Protein AF-A0AA39U650-F1 (afdb_monomer_lite)

Sequence (195 aa):
MVNWSPAIQNAANMLSDTLTLTLTPRMGYALWLVPSCTEFTSLSELMKFRPQPYTLDSHSRSYPSFDPHITLTTFDVLPSSFNLDAIPLDNLNPPVAYFDSVKCGNNYLGALSIRISQSSKLMCLHEAVTRHLNMLNMQWKSRGFPHMSLFYVDEPDERKRLEAELKSSRADPIVRRGQIPQVDRQPNLAYDQPK

InterPro domains:
  IPR009097 Cyclic phosphodiesterase [SSF55144] (25-165)
  IPR012386 2',3'-cyclic-nucleotide 3'-phosphodiesterase [PF07823] (27-161)
  IPR012386 2',3'-cyclic-nucleotide 3'-phosphodiesterase [PTHR28141] (25-168)

Foldseek 3Di:
DWFWDKDKDWPDDPDDDDDDDPDPPLTKIWIWTATDPVVQVVLQVLLPDADPPPDDDPPWPKSDDDTWTWTLKMFRDDDPPDDPPVQPCVPQGGDDWAFADWDADDAQQVRIKTAIDPDPSVVVSSVSVVVVCVVVVTDMDDPRPGMIGSIGGHDPVSSVSVVCCVVVDPPDVNNVRSPDPPPDDDDDDDDDDDD

Structure (mmCIF, N/CA/C/O backbone):
data_AF-A0AA39U650-F1
#
_entry.id   AF-A0AA39U650-F1
#
loop_
_atom_site.group_PDB
_atom_site.id
_atom_site.type_symbol
_atom_site.label_atom_id
_atom_site.label_alt_id
_atom_site.label_comp_id
_atom_site.label_asym_id
_atom_site.label_entity_id
_atom_site.label_seq_id
_atom_site.pdbx_PDB_ins_code
_atom_site.Cartn_x
_atom_site.Cartn_y
_atom_site.Cartn_z
_atom_site.occupancy
_atom_site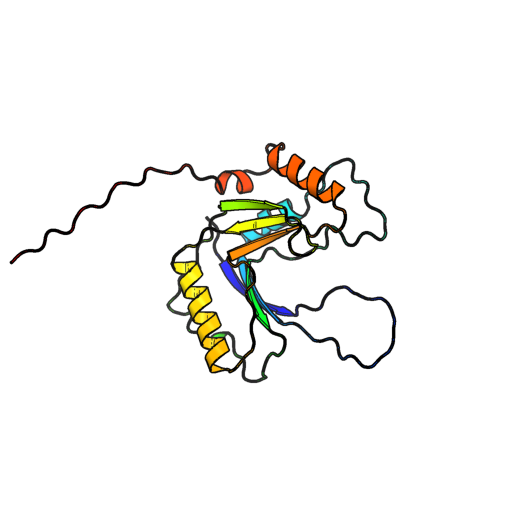.B_iso_or_equiv
_atom_site.auth_seq_id
_atom_site.auth_comp_id
_atom_site.auth_asym_id
_atom_site.auth_atom_id
_atom_site.pdbx_PDB_model_num
ATOM 1 N N . MET A 1 1 ? -4.105 14.289 -1.957 1.00 30.97 1 MET A N 1
ATOM 2 C CA . MET A 1 1 ? -4.887 13.927 -0.761 1.00 30.97 1 MET A CA 1
ATOM 3 C C . MET A 1 1 ? -5.468 12.568 -1.067 1.00 30.97 1 MET A C 1
ATOM 5 O O . MET A 1 1 ? -5.978 12.455 -2.171 1.00 30.97 1 MET A O 1
ATOM 9 N N . VAL A 1 2 ? -5.244 11.573 -0.201 1.00 36.00 2 VAL A N 1
ATOM 10 C CA . VAL A 1 2 ? -5.705 10.195 -0.416 1.00 36.00 2 VAL A CA 1
ATOM 11 C C . VAL A 1 2 ? -6.596 9.765 0.747 1.00 36.00 2 VAL A C 1
ATOM 13 O O . VAL A 1 2 ? -6.117 9.793 1.881 1.00 36.00 2 VAL A O 1
ATOM 16 N N . ASN A 1 3 ? -7.861 9.429 0.496 1.00 38.44 3 ASN A N 1
ATOM 17 C CA . ASN A 1 3 ? -8.815 8.940 1.499 1.00 38.44 3 ASN A CA 1
ATOM 18 C C . ASN A 1 3 ? -8.762 7.410 1.538 1.00 38.44 3 ASN A C 1
ATOM 20 O O . ASN A 1 3 ? -8.717 6.801 0.486 1.00 38.44 3 ASN A O 1
ATOM 24 N N . TRP A 1 4 ? -8.774 6.772 2.710 1.00 38.22 4 TRP A N 1
ATOM 25 C CA . TRP A 1 4 ? -8.620 5.312 2.812 1.00 38.22 4 TRP A CA 1
ATOM 26 C C . TRP A 1 4 ? -9.735 4.664 3.639 1.00 38.22 4 TRP A C 1
ATOM 28 O O . TRP A 1 4 ? -10.115 5.192 4.682 1.00 38.22 4 TRP A O 1
ATOM 38 N N . SER A 1 5 ? -10.213 3.496 3.212 1.00 38.94 5 SER A N 1
ATOM 39 C CA . SER A 1 5 ? -11.179 2.652 3.923 1.00 38.94 5 SER A CA 1
ATOM 40 C C . SER A 1 5 ? -10.527 1.327 4.355 1.00 38.94 5 SER A C 1
ATOM 42 O O . SER A 1 5 ? -9.709 0.784 3.610 1.00 38.94 5 SER A O 1
ATOM 44 N N . PRO A 1 6 ? -10.852 0.778 5.539 1.00 39.91 6 PRO A N 1
ATOM 45 C CA . PRO A 1 6 ? -10.367 -0.540 5.951 1.00 39.91 6 PRO A CA 1
ATOM 46 C C . PRO A 1 6 ? -10.981 -1.671 5.111 1.00 39.91 6 PRO A C 1
ATOM 48 O O . PRO A 1 6 ? -12.179 -1.649 4.836 1.00 39.91 6 PRO A O 1
ATOM 51 N N . ALA A 1 7 ? -10.186 -2.686 4.763 1.00 46.81 7 ALA A N 1
ATOM 52 C CA . ALA A 1 7 ? -10.669 -3.945 4.187 1.00 46.81 7 ALA A CA 1
ATOM 53 C C . ALA A 1 7 ? -9.827 -5.142 4.667 1.00 46.81 7 ALA A C 1
ATOM 55 O O . ALA A 1 7 ? -8.647 -4.998 4.999 1.00 46.81 7 ALA A O 1
ATOM 56 N N . ILE A 1 8 ? -10.433 -6.334 4.683 1.00 41.09 8 ILE A N 1
ATOM 57 C CA . ILE A 1 8 ? -9.761 -7.610 4.975 1.00 41.09 8 ILE A CA 1
ATOM 58 C C . ILE A 1 8 ? -9.713 -8.441 3.700 1.00 41.09 8 ILE A C 1
ATOM 60 O O . ILE A 1 8 ? -10.741 -8.642 3.056 1.00 41.09 8 ILE A O 1
ATOM 64 N N . GLN A 1 9 ? -8.533 -8.964 3.369 1.00 50.69 9 GLN A N 1
ATOM 65 C CA . GLN A 1 9 ? -8.361 -9.939 2.295 1.00 50.69 9 GLN A CA 1
ATOM 66 C C . GLN A 1 9 ? -7.522 -11.134 2.775 1.00 50.69 9 GLN A C 1
ATOM 68 O O . GLN A 1 9 ? -6.656 -11.011 3.645 1.00 50.69 9 GLN A O 1
ATOM 73 N N . ASN A 1 10 ? -7.787 -12.309 2.196 1.00 43.16 10 ASN A N 1
ATOM 74 C CA . ASN A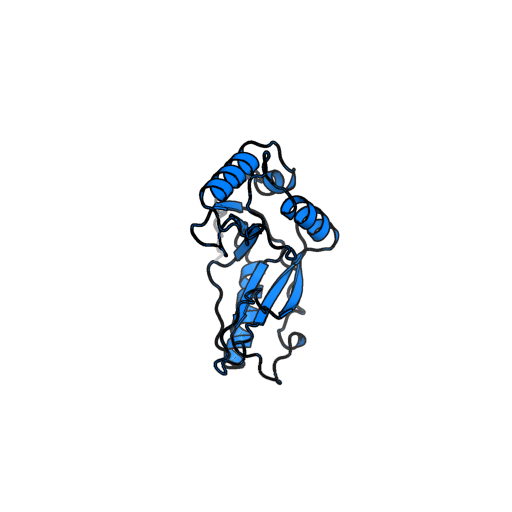 1 10 ? -6.991 -13.516 2.419 1.00 43.16 10 ASN A CA 1
ATOM 75 C C . ASN A 1 10 ? -5.642 -13.381 1.697 1.00 43.16 10 ASN A C 1
ATOM 77 O O . ASN A 1 10 ? -5.612 -13.254 0.475 1.00 43.16 10 ASN A O 1
ATOM 81 N N . ALA A 1 11 ? -4.524 -13.475 2.419 1.00 44.78 11 ALA A N 1
ATOM 82 C CA . ALA A 1 11 ? -3.187 -13.430 1.828 1.00 44.78 11 ALA A CA 1
ATOM 83 C C . ALA A 1 11 ? -2.704 -14.851 1.475 1.00 44.78 11 ALA A C 1
ATOM 85 O O . ALA A 1 11 ? -1.755 -15.372 2.063 1.00 44.78 11 ALA A O 1
ATOM 86 N N . ALA A 1 12 ? -3.379 -15.515 0.534 1.00 37.72 12 ALA A N 1
ATOM 87 C CA . ALA A 1 12 ? -2.900 -16.777 -0.031 1.00 37.72 12 ALA A CA 1
ATOM 88 C C . ALA A 1 12 ? -1.982 -16.483 -1.233 1.00 37.72 12 ALA A C 1
ATOM 90 O O . ALA A 1 12 ? -2.436 -15.990 -2.262 1.00 37.72 12 ALA A O 1
ATOM 91 N N . ASN A 1 13 ? -0.681 -16.757 -1.095 1.00 44.72 13 ASN A N 1
ATOM 92 C CA . ASN A 1 13 ? 0.304 -16.520 -2.152 1.00 44.72 13 ASN A CA 1
ATOM 93 C C . ASN A 1 13 ? 0.247 -17.566 -3.274 1.00 44.72 13 ASN A C 1
ATOM 95 O O . ASN A 1 13 ? 0.149 -18.768 -3.026 1.00 44.72 13 ASN A O 1
ATOM 99 N N . MET A 1 14 ? 0.444 -17.062 -4.495 1.00 39.75 14 MET A N 1
ATOM 100 C CA . MET A 1 14 ? 0.781 -17.778 -5.725 1.00 39.75 14 MET A CA 1
ATOM 101 C C . MET A 1 14 ? 2.119 -18.531 -5.626 1.00 39.75 14 MET A C 1
ATOM 103 O O . MET A 1 14 ? 3.148 -18.080 -6.126 1.00 39.75 14 MET A O 1
ATOM 107 N N . LEU A 1 15 ? 2.116 -19.699 -4.993 1.00 37.19 15 LEU A N 1
ATOM 108 C CA . LEU A 1 15 ? 3.180 -20.691 -5.136 1.00 37.19 15 LEU A CA 1
ATOM 109 C C . LEU A 1 15 ? 2.530 -22.054 -5.361 1.00 37.19 15 LEU A C 1
ATOM 111 O O . LEU A 1 15 ? 2.361 -22.837 -4.430 1.00 37.19 15 LEU A O 1
ATOM 115 N N . SER A 1 16 ? 2.131 -22.320 -6.602 1.00 36.22 16 SER A N 1
ATOM 116 C CA . SER A 1 16 ? 1.953 -23.691 -7.061 1.00 36.22 16 SER A CA 1
ATOM 117 C C . SER A 1 16 ? 3.279 -24.148 -7.649 1.00 36.22 16 SER A C 1
ATOM 119 O O . SER A 1 16 ? 3.613 -23.747 -8.754 1.00 36.22 16 SER A O 1
ATOM 121 N N . ASP A 1 17 ? 4.019 -24.963 -6.906 1.00 33.88 17 ASP A N 1
ATOM 122 C CA . ASP A 1 17 ? 4.655 -26.122 -7.515 1.00 33.88 17 ASP A CA 1
ATOM 123 C C . ASP A 1 17 ? 4.777 -27.257 -6.496 1.00 33.88 17 ASP A C 1
ATOM 125 O O . ASP A 1 17 ? 5.122 -27.094 -5.327 1.00 33.88 17 ASP A O 1
ATOM 129 N N . THR A 1 18 ? 4.357 -28.404 -6.998 1.00 40.03 18 THR A N 1
ATOM 130 C CA . THR A 1 18 ? 4.079 -29.698 -6.391 1.00 40.03 18 THR A CA 1
ATOM 131 C C . THR A 1 18 ? 5.164 -30.198 -5.436 1.00 40.03 18 THR A C 1
ATOM 133 O O . THR A 1 18 ? 6.283 -30.435 -5.869 1.00 40.03 18 THR A O 1
ATOM 136 N N . LEU A 1 19 ? 4.799 -30.482 -4.179 1.00 28.83 19 LEU A N 1
ATOM 137 C CA . LEU A 1 19 ? 5.297 -31.626 -3.399 1.00 28.83 19 LEU A CA 1
ATOM 138 C C . LEU A 1 19 ? 4.327 -31.903 -2.239 1.00 28.83 19 LEU A C 1
ATOM 140 O O . LEU A 1 19 ? 4.171 -31.111 -1.310 1.00 28.83 19 LEU A O 1
ATOM 144 N N . THR A 1 20 ? 3.648 -33.042 -2.318 1.00 37.06 20 THR A N 1
ATOM 145 C CA . THR A 1 20 ? 2.652 -33.519 -1.358 1.00 37.06 20 THR A CA 1
ATOM 146 C C . THR A 1 20 ? 3.333 -33.998 -0.073 1.00 37.06 20 THR A C 1
ATOM 148 O O . THR A 1 20 ? 3.659 -35.169 0.089 1.00 37.06 20 THR A O 1
ATOM 151 N N . LEU A 1 21 ? 3.525 -33.082 0.869 1.00 29.77 21 LEU A N 1
ATOM 152 C CA . LEU A 1 21 ? 3.531 -33.364 2.303 1.00 29.77 21 LEU A CA 1
ATOM 153 C C . LEU A 1 21 ? 2.449 -32.472 2.903 1.00 29.77 21 LEU A C 1
ATOM 155 O O . LEU A 1 21 ? 2.333 -31.313 2.518 1.00 29.77 21 LEU A O 1
ATOM 159 N N . THR A 1 22 ? 1.628 -33.023 3.793 1.00 36.91 22 THR A N 1
ATOM 160 C CA . THR A 1 22 ? 0.481 -32.387 4.458 1.00 36.91 22 THR A CA 1
ATOM 161 C C . THR A 1 22 ? 0.884 -31.164 5.291 1.00 36.91 22 THR A C 1
ATOM 163 O O . THR A 1 22 ? 0.856 -31.179 6.518 1.00 36.91 22 THR A O 1
ATOM 166 N N . LEU A 1 23 ? 1.261 -30.085 4.619 1.00 37.91 23 LEU A N 1
ATOM 167 C CA . LEU A 1 23 ? 1.272 -28.733 5.131 1.00 37.91 23 LEU A CA 1
ATOM 168 C C . LEU A 1 23 ? -0.031 -28.132 4.632 1.00 37.91 23 LEU A C 1
ATOM 170 O O . LEU A 1 23 ? -0.126 -27.698 3.486 1.00 37.91 23 LEU A O 1
ATOM 174 N N . THR A 1 24 ? -1.062 -28.131 5.476 1.00 41.75 24 THR A N 1
ATOM 175 C CA . THR A 1 24 ? -2.155 -27.175 5.285 1.00 41.75 24 THR A CA 1
ATOM 176 C C . THR A 1 24 ? -1.499 -25.814 5.035 1.00 41.75 24 THR A C 1
ATOM 178 O O . THR A 1 24 ? -0.666 -25.423 5.867 1.00 41.75 24 THR A O 1
ATOM 181 N N . PRO A 1 25 ? -1.779 -25.127 3.911 1.00 50.00 25 PRO A N 1
ATOM 182 C CA . PRO A 1 25 ? -1.218 -23.811 3.652 1.00 50.00 25 PRO A CA 1
ATOM 183 C C . PRO A 1 25 ? -1.416 -22.977 4.912 1.00 50.00 25 PRO A C 1
ATOM 185 O O . PRO A 1 25 ? -2.543 -22.871 5.397 1.00 50.00 25 PRO A O 1
ATOM 188 N N . ARG A 1 26 ? -0.336 -22.457 5.509 1.00 56.41 26 ARG A N 1
ATOM 189 C CA . ARG A 1 26 ? -0.482 -21.491 6.601 1.00 56.41 26 ARG A CA 1
ATOM 190 C C . ARG A 1 26 ? -1.143 -20.269 5.981 1.00 56.41 26 ARG A C 1
ATOM 192 O O . ARG A 1 26 ? -0.471 -19.476 5.328 1.00 56.41 26 ARG A O 1
ATOM 199 N N . MET A 1 27 ? -2.463 -20.192 6.094 1.00 63.28 27 MET A N 1
ATOM 200 C CA . MET A 1 27 ? -3.234 -19.073 5.583 1.00 63.28 27 MET A CA 1
ATOM 201 C C . MET A 1 27 ? -2.829 -17.844 6.387 1.00 63.28 27 MET A C 1
ATOM 203 O O . MET A 1 27 ? -3.152 -17.733 7.564 1.00 63.28 27 MET A O 1
ATOM 207 N N . GLY A 1 28 ? -2.059 -16.960 5.759 1.00 82.56 28 GLY A N 1
ATOM 208 C CA . GLY A 1 28 ? -1.779 -15.647 6.306 1.00 82.56 28 GLY A CA 1
ATOM 209 C C . GLY A 1 28 ? -2.987 -14.746 6.093 1.00 82.56 28 GLY A C 1
ATOM 210 O O . GLY A 1 28 ? -3.629 -14.771 5.041 1.00 82.56 28 GLY A O 1
ATOM 211 N N . TYR A 1 29 ? -3.279 -13.925 7.085 1.00 89.44 29 TYR A N 1
ATOM 212 C CA . TYR A 1 29 ? -4.275 -12.871 7.005 1.00 89.44 29 TYR A CA 1
ATOM 213 C C . TYR A 1 29 ? -3.572 -11.525 7.085 1.00 89.44 29 TYR A C 1
ATOM 215 O O . TYR A 1 29 ? -2.536 -11.385 7.746 1.00 89.44 29 TYR A O 1
ATOM 223 N N . ALA A 1 30 ? -4.137 -10.529 6.415 1.00 91.44 30 ALA A N 1
ATOM 224 C CA . ALA A 1 30 ? -3.650 -9.167 6.476 1.00 91.44 30 ALA A CA 1
ATOM 225 C C . ALA A 1 30 ? -4.817 -8.195 6.623 1.00 91.44 30 ALA A C 1
ATOM 227 O O . ALA A 1 30 ? -5.882 -8.383 6.032 1.00 91.44 30 ALA A O 1
ATOM 228 N N . LEU A 1 31 ? -4.599 -7.152 7.421 1.00 91.88 31 LEU A N 1
ATOM 229 C CA . LEU A 1 31 ? -5.503 -6.018 7.499 1.00 91.88 31 LEU A CA 1
ATOM 230 C C . LEU A 1 31 ? -4.915 -4.864 6.701 1.00 91.88 31 LEU A C 1
ATOM 232 O O . LEU A 1 31 ? -3.766 -4.463 6.924 1.00 91.88 31 LEU A O 1
ATOM 236 N N . TRP A 1 32 ? -5.713 -4.321 5.791 1.00 93.50 32 TRP A N 1
ATOM 237 C CA . TRP A 1 32 ? -5.280 -3.302 4.852 1.00 93.50 32 TRP A CA 1
ATOM 238 C C . TRP A 1 32 ? -6.091 -2.023 5.001 1.00 93.50 32 TRP A C 1
ATOM 240 O O . TRP A 1 32 ? -7.293 -2.039 5.262 1.00 93.50 32 TRP A O 1
ATOM 250 N N . LEU A 1 33 ? -5.414 -0.903 4.778 1.00 92.06 33 LEU A N 1
ATOM 251 C CA . LEU A 1 33 ? -6.058 0.316 4.317 1.00 92.06 33 LEU A CA 1
ATOM 252 C C . LEU A 1 33 ? -6.085 0.275 2.792 1.00 92.06 33 LEU A C 1
ATOM 254 O O . LEU A 1 33 ? -5.034 0.121 2.168 1.00 92.06 33 LEU A O 1
ATOM 258 N N . VAL A 1 34 ? -7.263 0.472 2.208 1.00 92.31 34 VAL A N 1
ATOM 259 C CA . VAL A 1 34 ? -7.507 0.547 0.759 1.00 92.31 34 VAL A CA 1
ATOM 260 C C . VAL A 1 34 ? -7.863 1.990 0.388 1.00 92.31 34 VAL A C 1
ATOM 262 O O . VAL A 1 34 ? -8.572 2.636 1.159 1.00 92.31 34 VAL A O 1
ATOM 265 N N . PRO A 1 35 ? -7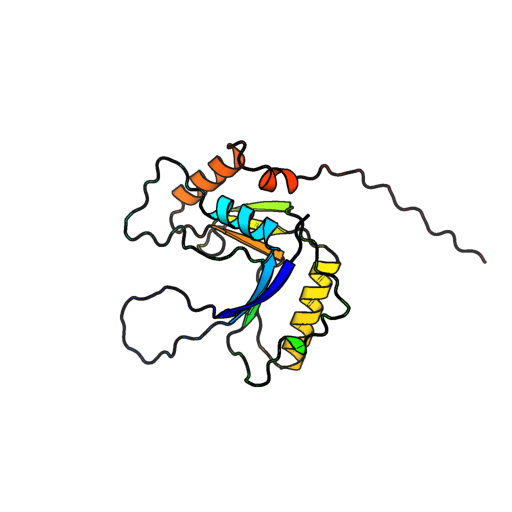.350 2.553 -0.718 1.00 91.44 35 PRO A N 1
ATOM 266 C CA . PRO A 1 35 ? -7.576 3.955 -1.050 1.00 91.44 35 PRO A CA 1
ATOM 267 C C . PRO A 1 35 ? -9.011 4.174 -1.544 1.00 91.44 35 PRO A C 1
ATOM 269 O O . PRO A 1 35 ? -9.731 3.228 -1.866 1.00 91.44 35 PRO A O 1
ATOM 272 N N . SER A 1 36 ? -9.440 5.429 -1.635 1.00 89.06 36 SER A N 1
ATOM 273 C CA . SER A 1 36 ? -10.762 5.784 -2.135 1.00 89.06 36 SER A CA 1
ATOM 274 C C . SER A 1 36 ? -10.845 5.495 -3.626 1.00 89.06 36 SER A C 1
ATOM 276 O O . SER A 1 36 ? -9.824 5.409 -4.303 1.00 89.06 36 SER A O 1
ATOM 278 N N . CYS A 1 37 ? -12.059 5.385 -4.167 1.00 89.00 37 CYS A N 1
ATOM 279 C CA . CYS A 1 37 ? -12.279 4.969 -5.557 1.00 89.00 37 CYS A CA 1
ATOM 280 C C . CYS A 1 37 ? -11.436 5.758 -6.578 1.00 89.00 37 CYS A C 1
ATOM 282 O O . CYS A 1 37 ? -10.851 5.176 -7.495 1.00 89.00 37 CYS A O 1
ATOM 284 N N . THR A 1 38 ? -11.337 7.079 -6.401 1.00 86.06 38 THR A N 1
ATOM 285 C CA . THR A 1 38 ? -10.562 7.948 -7.296 1.00 86.06 38 THR A CA 1
ATOM 286 C C . THR A 1 38 ? -9.077 7.601 -7.257 1.00 86.06 38 THR A C 1
ATOM 288 O O . THR A 1 38 ? -8.444 7.448 -8.297 1.00 86.06 38 THR A O 1
ATOM 291 N N . GLU A 1 39 ? -8.512 7.441 -6.063 1.00 88.44 39 GLU A N 1
ATOM 292 C CA . GLU A 1 39 ? -7.080 7.176 -5.909 1.00 88.44 39 GLU A CA 1
ATOM 293 C C . GLU A 1 39 ? -6.727 5.727 -6.208 1.00 88.44 39 GLU A C 1
ATOM 295 O O . GLU A 1 39 ? -5.668 5.466 -6.769 1.00 88.44 39 GLU A O 1
ATOM 300 N N . PHE A 1 40 ? -7.626 4.797 -5.891 1.00 92.31 40 PHE A N 1
ATOM 301 C CA . PHE A 1 40 ? -7.528 3.401 -6.285 1.00 92.31 40 PHE A CA 1
ATOM 302 C C . PHE A 1 40 ? -7.336 3.284 -7.792 1.00 92.31 40 PHE A C 1
ATOM 304 O O . PHE A 1 40 ? -6.435 2.579 -8.239 1.00 92.31 40 PHE A O 1
ATOM 311 N N . THR A 1 41 ? -8.142 4.012 -8.571 1.00 92.06 41 THR A N 1
ATOM 312 C CA . THR A 1 41 ? -8.073 3.989 -10.036 1.00 92.06 41 THR A CA 1
ATOM 313 C C . THR A 1 41 ? -6.703 4.451 -10.516 1.00 92.06 41 THR A C 1
ATOM 315 O O . THR A 1 41 ? -6.016 3.708 -11.216 1.00 92.06 41 THR A O 1
ATOM 318 N N . SER A 1 42 ? -6.253 5.628 -10.077 1.00 89.38 42 SER A N 1
ATOM 319 C CA . SER A 1 42 ? -4.981 6.170 -10.555 1.00 89.38 42 SER A CA 1
ATOM 320 C C . SER A 1 42 ? -3.763 5.377 -10.062 1.00 89.38 42 SER A C 1
ATOM 322 O O . SER A 1 42 ? -2.788 5.217 -10.791 1.00 89.38 42 SER A O 1
ATOM 324 N N . LEU A 1 43 ? -3.806 4.830 -8.842 1.00 92.12 43 LEU A N 1
ATOM 325 C CA . LEU A 1 43 ? -2.749 3.944 -8.347 1.00 92.12 43 LEU A CA 1
ATOM 326 C C . LEU A 1 43 ? -2.720 2.618 -9.106 1.00 92.12 43 LEU A C 1
ATOM 328 O O . LEU A 1 43 ? -1.641 2.137 -9.442 1.00 92.12 43 LEU A O 1
ATOM 332 N N . SER A 1 44 ? -3.884 2.064 -9.439 1.00 92.94 44 SER A N 1
ATOM 333 C CA . SER A 1 44 ? -3.981 0.847 -10.249 1.00 92.94 44 SER A CA 1
ATOM 334 C C . SER A 1 44 ? -3.425 1.052 -11.658 1.00 92.94 44 SER A C 1
ATOM 336 O O . SER A 1 44 ? -2.832 0.136 -12.222 1.00 92.94 44 SER A O 1
ATOM 338 N N . GLU A 1 45 ? -3.596 2.239 -12.241 1.00 91.12 45 GLU A N 1
ATOM 339 C CA . GLU A 1 45 ? -2.977 2.603 -13.520 1.00 91.12 45 GLU A CA 1
ATOM 340 C C . GLU A 1 45 ? -1.453 2.688 -13.401 1.00 91.12 45 GLU A C 1
ATOM 342 O O . GLU A 1 45 ? -0.746 2.040 -14.176 1.00 91.12 45 GLU A O 1
ATOM 347 N N . LEU A 1 46 ? -0.939 3.385 -12.382 1.00 90.12 46 LEU A N 1
ATOM 348 C CA . LEU A 1 46 ? 0.498 3.463 -12.109 1.00 90.12 46 LEU A CA 1
ATOM 349 C C . LEU A 1 46 ? 1.123 2.070 -11.922 1.00 90.12 46 LEU A C 1
ATOM 351 O O . LEU A 1 46 ? 2.171 1.774 -12.492 1.00 90.12 46 LEU A O 1
ATOM 355 N N . MET A 1 47 ? 0.473 1.184 -11.165 1.00 92.62 47 MET A N 1
ATOM 356 C CA . MET A 1 47 ? 0.962 -0.173 -10.879 1.00 92.62 47 MET A CA 1
ATOM 357 C C . MET A 1 47 ? 0.974 -1.098 -12.112 1.00 92.62 47 MET A C 1
ATOM 359 O O . MET A 1 47 ? 1.589 -2.170 -12.083 1.00 92.62 47 MET A O 1
ATOM 363 N N . LYS A 1 48 ? 0.371 -0.689 -13.237 1.00 91.38 48 LYS A N 1
ATOM 364 C CA . LYS A 1 48 ? 0.472 -1.383 -14.537 1.00 91.38 48 LYS A CA 1
ATOM 365 C C . LYS A 1 48 ? 1.691 -0.956 -15.360 1.00 91.38 48 LYS A C 1
ATOM 367 O O . LYS A 1 48 ? 1.976 -1.593 -16.370 1.00 91.38 48 LYS A O 1
ATOM 372 N N . PHE A 1 49 ? 2.429 0.075 -14.944 1.00 90.25 49 PHE A N 1
ATOM 373 C CA . PHE A 1 49 ? 3.606 0.563 -15.665 1.00 90.25 49 PHE A CA 1
ATOM 374 C C . PHE A 1 49 ? 4.708 -0.502 -15.788 1.00 90.25 49 PHE A C 1
ATOM 376 O O . PHE A 1 49 ? 5.057 -1.153 -14.803 1.00 90.25 49 PHE A O 1
ATOM 383 N N . ARG A 1 50 ? 5.286 -0.654 -16.987 1.00 88.69 50 ARG A N 1
ATOM 384 C CA . ARG A 1 50 ? 6.418 -1.552 -17.268 1.00 88.69 50 ARG A CA 1
ATOM 385 C C . ARG A 1 50 ? 7.467 -0.819 -18.123 1.00 88.69 50 ARG A C 1
ATOM 387 O O . ARG A 1 50 ? 7.099 -0.322 -19.192 1.00 88.69 50 ARG A O 1
ATOM 394 N N . PRO A 1 51 ? 8.744 -0.758 -17.699 1.00 87.00 51 PRO A N 1
ATOM 395 C CA . PRO A 1 51 ? 9.842 -0.221 -18.501 1.00 87.00 51 PRO A CA 1
ATOM 396 C C . PRO A 1 51 ? 9.951 -0.901 -19.867 1.00 87.00 51 PRO A C 1
ATOM 398 O O . PRO A 1 51 ? 9.809 -2.118 -19.975 1.00 87.00 51 PRO A O 1
ATOM 401 N N . GLN A 1 52 ? 10.253 -0.124 -20.909 1.00 84.25 52 GLN A N 1
ATOM 402 C CA . GLN A 1 52 ? 10.523 -0.656 -22.247 1.00 84.25 52 GLN A CA 1
ATOM 403 C C . GLN A 1 52 ? 12.032 -0.628 -22.563 1.00 84.25 52 GLN A C 1
ATOM 405 O O . GLN A 1 52 ? 12.733 0.278 -22.115 1.00 84.25 52 GLN A O 1
ATOM 410 N N . PRO A 1 53 ? 12.566 -1.609 -23.316 1.00 82.12 53 PRO A N 1
ATOM 411 C CA . PRO A 1 53 ? 11.898 -2.846 -23.720 1.00 82.12 53 PRO A CA 1
ATOM 412 C C . PRO A 1 53 ? 11.657 -3.772 -22.520 1.00 82.12 53 PRO A C 1
ATOM 414 O O . PRO A 1 53 ? 12.530 -3.935 -21.664 1.00 82.12 53 PRO A O 1
ATOM 417 N N . TYR A 1 54 ? 10.481 -4.384 -22.458 1.00 73.06 54 TYR A N 1
ATOM 418 C CA . TYR A 1 54 ? 10.164 -5.377 -21.438 1.00 73.06 54 TYR A CA 1
ATOM 419 C C . TYR A 1 54 ? 10.768 -6.730 -21.834 1.00 73.06 54 TYR A C 1
ATOM 421 O O . TYR A 1 54 ? 10.380 -7.306 -22.847 1.00 73.06 54 TYR A O 1
ATOM 429 N N . THR A 1 55 ? 11.745 -7.219 -21.070 1.00 70.50 55 THR A N 1
ATOM 430 C CA . THR A 1 55 ? 12.543 -8.414 -21.415 1.00 70.50 55 THR A CA 1
ATOM 431 C C . THR A 1 55 ? 12.408 -9.521 -20.373 1.00 70.50 55 THR A C 1
ATOM 433 O O . THR A 1 55 ? 13.389 -10.190 -20.054 1.00 70.50 55 THR A O 1
ATOM 436 N N . LEU A 1 56 ? 11.221 -9.677 -19.785 1.00 78.75 56 LEU A N 1
ATOM 437 C CA . LEU A 1 56 ? 10.991 -10.729 -18.801 1.00 78.75 56 LEU A CA 1
ATOM 438 C C . LEU A 1 56 ? 10.638 -12.057 -19.462 1.00 78.75 56 LEU A C 1
ATOM 440 O O . LEU A 1 56 ? 9.916 -12.103 -20.457 1.00 78.75 56 LEU A O 1
ATOM 444 N N . ASP A 1 57 ? 11.167 -13.130 -18.879 1.00 79.31 57 ASP A N 1
ATOM 445 C CA . ASP A 1 57 ? 10.827 -14.493 -19.259 1.00 79.31 57 ASP A CA 1
ATOM 446 C C . ASP A 1 57 ? 9.357 -14.801 -18.933 1.00 79.31 57 ASP A C 1
ATOM 448 O O . ASP A 1 57 ? 8.769 -14.264 -17.993 1.00 79.31 57 ASP A O 1
ATOM 452 N N . SER A 1 58 ? 8.782 -15.716 -19.705 1.00 77.75 58 SER A N 1
ATOM 453 C CA . SER A 1 58 ? 7.441 -16.270 -19.526 1.00 77.75 58 SER A CA 1
ATOM 454 C C . SER A 1 58 ? 7.201 -16.902 -18.148 1.00 77.75 58 SER A C 1
ATOM 456 O O . SER A 1 58 ? 6.057 -16.937 -17.700 1.00 77.75 58 SER A O 1
ATOM 458 N N . HIS A 1 59 ? 8.253 -17.350 -17.453 1.00 83.75 59 HIS A N 1
ATOM 459 C CA . HIS A 1 59 ? 8.176 -17.893 -16.094 1.00 83.75 59 HIS A CA 1
ATOM 460 C C . HIS A 1 59 ? 8.475 -16.863 -14.994 1.00 83.75 59 HIS A C 1
ATOM 462 O O . HIS A 1 59 ? 8.564 -17.225 -13.817 1.00 83.75 59 HIS A O 1
ATOM 468 N N . SER A 1 60 ? 8.639 -15.582 -15.342 1.00 87.00 60 SER A N 1
ATOM 469 C CA . SER A 1 60 ? 8.888 -14.542 -14.349 1.00 87.00 60 SER A CA 1
ATOM 470 C C . SER A 1 60 ? 7.706 -14.406 -13.390 1.00 87.00 60 SER A C 1
ATOM 472 O O . SER A 1 60 ? 6.543 -14.344 -13.789 1.00 87.00 60 SER A O 1
ATOM 474 N N . ARG A 1 61 ? 8.021 -14.311 -12.097 1.00 89.50 61 ARG A N 1
ATOM 475 C CA . ARG A 1 61 ? 7.049 -13.983 -11.044 1.00 89.50 61 ARG A CA 1
ATOM 476 C C . ARG A 1 61 ? 6.892 -12.479 -10.858 1.00 89.50 61 ARG A C 1
ATOM 478 O O . ARG A 1 61 ? 6.140 -12.048 -9.991 1.00 89.50 61 ARG A O 1
ATOM 485 N N . SER A 1 62 ? 7.633 -11.678 -11.614 1.00 90.81 62 SER A N 1
ATOM 486 C CA . SER A 1 62 ? 7.581 -10.232 -11.514 1.00 90.81 62 SER A CA 1
ATOM 487 C C . SER A 1 62 ? 6.254 -9.687 -11.991 1.00 90.81 62 SER A C 1
ATOM 489 O O . SER A 1 62 ? 5.581 -10.243 -12.855 1.00 90.81 62 SER A O 1
ATOM 491 N N . TYR A 1 63 ? 5.914 -8.535 -11.432 1.00 91.12 63 TYR A N 1
ATOM 492 C CA . TYR A 1 63 ? 4.732 -7.769 -11.764 1.00 91.12 63 TYR A CA 1
ATOM 493 C C . TYR A 1 63 ? 3.394 -8.504 -11.563 1.00 91.12 63 TYR A C 1
ATOM 495 O O . TYR A 1 63 ? 2.499 -8.357 -12.407 1.00 91.12 63 TYR A O 1
ATOM 503 N N . PRO A 1 64 ? 3.201 -9.239 -10.446 1.00 92.50 64 PRO A N 1
ATOM 504 C CA . PRO A 1 64 ? 1.887 -9.772 -10.130 1.00 92.50 64 PRO A CA 1
ATOM 505 C C . PRO A 1 64 ? 0.892 -8.617 -9.980 1.00 92.50 64 PRO A C 1
ATOM 507 O O . PRO A 1 64 ? 1.244 -7.517 -9.544 1.00 92.50 64 PRO A O 1
ATOM 510 N N . SER A 1 65 ? -0.363 -8.872 -10.335 1.00 90.94 65 SER A N 1
ATOM 511 C CA . SER A 1 65 ? -1.439 -7.911 -10.092 1.00 90.94 65 SER A CA 1
ATOM 512 C C . SER A 1 65 ? -1.882 -7.992 -8.635 1.00 90.94 65 SER A C 1
ATOM 514 O O . SER A 1 65 ? -2.095 -9.084 -8.114 1.00 90.94 65 SER A O 1
ATOM 516 N N . PHE A 1 66 ? -2.025 -6.840 -7.988 1.00 93.06 66 PHE A N 1
ATOM 517 C CA . PHE A 1 66 ? -2.608 -6.707 -6.658 1.00 93.06 66 PHE A CA 1
ATOM 518 C C . PHE A 1 66 ? -3.218 -5.313 -6.503 1.00 93.06 66 PHE A C 1
ATOM 520 O O . PHE A 1 66 ? -2.820 -4.375 -7.197 1.00 93.06 66 PHE A O 1
ATOM 527 N N . ASP A 1 67 ? -4.179 -5.189 -5.594 1.00 95.38 67 ASP A N 1
ATOM 528 C CA . ASP A 1 67 ? -4.849 -3.920 -5.322 1.00 95.38 67 ASP A CA 1
ATOM 529 C C . ASP A 1 67 ? -3.919 -2.964 -4.559 1.00 95.38 67 ASP A C 1
ATOM 531 O O . ASP A 1 67 ? -3.170 -3.417 -3.690 1.00 95.38 67 ASP A O 1
ATOM 535 N N . PRO A 1 68 ? -3.959 -1.643 -4.804 1.00 94.75 68 PRO A N 1
ATOM 536 C CA . PRO A 1 68 ? -3.212 -0.685 -3.996 1.00 94.75 68 PRO A CA 1
ATOM 537 C C . PRO A 1 68 ? -3.680 -0.728 -2.535 1.00 94.75 68 PRO A C 1
ATOM 539 O O . PRO A 1 68 ? -4.864 -0.560 -2.246 1.00 94.75 68 PRO A O 1
ATOM 542 N N . HIS A 1 69 ? -2.750 -0.931 -1.601 1.00 94.69 69 HIS A N 1
ATOM 543 C CA . HIS A 1 69 ? -3.058 -1.000 -0.173 1.00 94.69 69 HIS A CA 1
ATOM 544 C C . HIS A 1 69 ? -1.867 -0.612 0.717 1.00 94.69 69 HIS A C 1
ATOM 546 O O . HIS A 1 69 ? -0.706 -0.834 0.375 1.00 94.69 69 HIS A O 1
ATOM 552 N N . ILE A 1 70 ? -2.151 -0.086 1.912 1.00 93.75 70 ILE A N 1
ATOM 553 C CA . ILE A 1 70 ? -1.174 0.018 3.007 1.00 93.75 70 ILE A CA 1
ATOM 554 C C . ILE A 1 70 ? -1.462 -1.122 3.979 1.00 93.75 70 ILE A C 1
ATOM 556 O O . ILE A 1 70 ? -2.540 -1.189 4.572 1.00 93.75 70 ILE A O 1
ATOM 560 N N . THR A 1 71 ? -0.492 -2.015 4.171 1.00 93.12 71 THR A N 1
ATOM 561 C CA . THR A 1 71 ? -0.638 -3.103 5.145 1.00 93.12 71 THR A CA 1
ATOM 562 C C . THR A 1 71 ? -0.526 -2.551 6.561 1.00 93.12 71 THR A C 1
ATOM 564 O O . THR A 1 71 ? 0.533 -2.059 6.943 1.00 93.12 71 THR A O 1
ATOM 567 N N . LEU A 1 72 ? -1.601 -2.652 7.348 1.00 92.81 72 LEU A N 1
ATOM 568 C CA . LEU A 1 72 ? -1.600 -2.303 8.769 1.00 92.81 72 LEU A CA 1
ATOM 569 C C . LEU A 1 72 ? -0.914 -3.402 9.574 1.00 92.81 72 LEU A C 1
ATOM 571 O O . LEU A 1 72 ? 0.045 -3.142 10.294 1.00 92.81 72 LEU A O 1
ATOM 575 N N . THR A 1 73 ? -1.397 -4.635 9.440 1.00 93.25 73 THR A N 1
ATOM 576 C CA . THR A 1 73 ? -0.887 -5.795 10.171 1.00 93.25 73 THR A CA 1
ATOM 577 C C . THR A 1 73 ? -1.062 -7.071 9.355 1.00 93.25 73 THR A C 1
ATOM 579 O O . THR A 1 73 ? -1.889 -7.150 8.449 1.00 93.25 73 THR A O 1
ATOM 582 N N . THR A 1 74 ? -0.272 -8.084 9.694 1.00 92.06 74 THR A N 1
ATOM 583 C CA . THR A 1 74 ? -0.384 -9.457 9.187 1.00 92.06 74 THR A CA 1
ATOM 584 C C . THR A 1 74 ? -0.388 -10.428 10.357 1.00 92.06 74 THR A C 1
ATOM 586 O O . THR A 1 74 ? 0.249 -10.145 11.373 1.00 92.06 74 THR A O 1
ATOM 589 N N . PHE A 1 75 ? -1.085 -11.553 10.249 1.00 89.56 75 PHE A N 1
ATOM 590 C CA . PHE A 1 75 ? -1.169 -12.563 11.306 1.00 89.56 75 PHE A CA 1
ATOM 591 C C . PHE A 1 75 ? -1.494 -13.945 10.721 1.00 89.56 75 PHE A C 1
ATOM 593 O O . PHE A 1 75 ? -2.110 -14.056 9.666 1.00 89.56 75 PHE A O 1
ATOM 600 N N . ASP A 1 76 ? -1.042 -15.004 11.396 1.00 87.75 76 ASP A N 1
ATOM 601 C CA . ASP A 1 76 ? -1.074 -16.376 10.857 1.00 87.75 76 ASP A CA 1
ATOM 602 C C . ASP A 1 76 ? -2.391 -17.118 11.165 1.00 87.75 76 ASP A C 1
ATOM 604 O O . ASP A 1 76 ? -2.692 -18.140 10.556 1.00 87.75 76 ASP A O 1
ATOM 608 N N . VAL A 1 77 ? -3.165 -16.637 12.142 1.00 85.50 77 VAL A N 1
ATOM 609 C CA . VAL A 1 77 ? -4.413 -17.268 12.591 1.00 85.50 77 VAL A CA 1
ATOM 610 C C . VAL A 1 77 ? -5.453 -16.184 12.827 1.00 85.50 77 VAL A C 1
ATOM 612 O O . VAL A 1 77 ? -5.207 -15.256 13.595 1.00 85.50 77 VAL A O 1
ATOM 615 N N . LEU A 1 78 ? -6.613 -16.323 12.190 1.00 84.69 78 LEU A N 1
ATOM 616 C CA . LEU A 1 78 ? -7.788 -15.492 12.425 1.00 84.69 78 LEU A CA 1
ATOM 617 C C . LEU A 1 78 ? -8.758 -16.272 13.329 1.00 84.69 78 LEU A C 1
ATOM 619 O O . LEU A 1 78 ? -9.321 -17.271 12.875 1.00 84.69 78 LEU A O 1
ATOM 623 N N . PRO A 1 79 ? -8.938 -15.891 14.606 1.00 82.31 79 PRO A N 1
ATOM 624 C CA . PRO A 1 79 ? -9.890 -16.573 15.471 1.00 82.31 79 PRO A CA 1
ATOM 625 C C . PRO A 1 79 ? -11.318 -16.325 14.975 1.00 82.31 79 PRO A C 1
ATOM 627 O O . PRO A 1 79 ? -11.624 -15.249 14.467 1.00 82.31 79 PRO A O 1
ATOM 630 N N . SER A 1 80 ? -12.223 -17.285 15.177 1.00 84.19 80 SER A N 1
ATOM 631 C CA . SER A 1 80 ? -13.640 -17.138 14.799 1.00 84.19 80 SER A CA 1
ATOM 632 C C . SER A 1 80 ? -14.349 -15.992 15.528 1.00 84.19 80 SER A C 1
ATOM 634 O O . SER A 1 80 ? -15.389 -15.526 15.081 1.00 84.19 80 SER A O 1
ATOM 636 N N . SER A 1 81 ? -13.792 -15.541 16.654 1.00 81.44 81 SER A N 1
A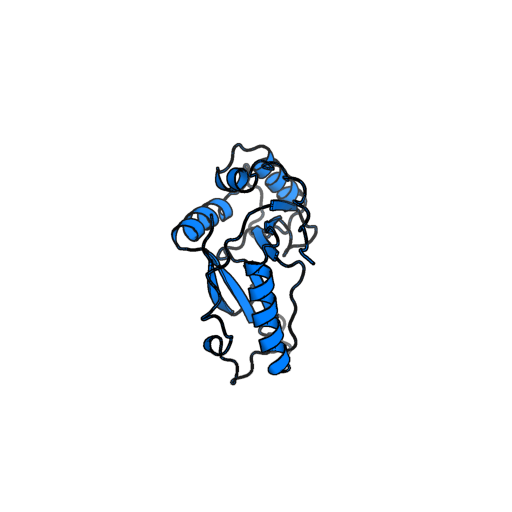TOM 637 C CA . SER A 1 81 ? -14.257 -14.383 17.417 1.00 81.44 81 SER A CA 1
ATOM 638 C C . SER A 1 81 ? -13.748 -13.046 16.877 1.00 81.44 81 SER A C 1
ATOM 640 O O . SER A 1 81 ? -14.100 -12.006 17.430 1.00 81.44 81 SER A O 1
ATOM 642 N N . PHE A 1 82 ? -12.871 -13.045 15.869 1.00 84.56 82 PHE A N 1
ATOM 643 C CA . PHE A 1 82 ? -12.389 -11.805 15.281 1.00 84.56 82 PHE A CA 1
ATOM 644 C C . PHE A 1 82 ? -13.541 -11.097 14.575 1.00 84.56 82 PHE A C 1
ATOM 646 O O . PHE A 1 82 ? -14.182 -11.654 13.685 1.00 84.56 82 PHE A O 1
ATOM 653 N N . ASN A 1 83 ? -13.757 -9.842 14.948 1.00 85.06 83 ASN A N 1
ATOM 654 C CA . ASN A 1 83 ? -14.714 -8.971 14.301 1.00 85.06 83 ASN A CA 1
ATOM 655 C C . ASN A 1 83 ? -14.037 -7.628 14.027 1.00 85.06 83 ASN A C 1
ATOM 657 O O . ASN A 1 83 ? -13.594 -6.959 14.961 1.00 85.06 83 ASN A O 1
ATOM 661 N N . LEU A 1 84 ? -13.960 -7.236 12.753 1.00 81.12 84 LEU A N 1
ATOM 662 C CA . LEU A 1 84 ? -13.361 -5.961 12.368 1.00 81.12 84 LEU A CA 1
ATOM 663 C C . LEU A 1 84 ? -14.139 -4.773 12.941 1.00 81.12 84 LEU A C 1
ATOM 665 O O . LEU A 1 84 ? -13.527 -3.796 13.366 1.00 81.12 84 LEU A O 1
ATOM 669 N N . ASP A 1 85 ? -15.463 -4.897 13.025 1.00 82.00 85 ASP A N 1
ATOM 670 C CA . ASP A 1 85 ? -16.357 -3.855 13.537 1.00 82.00 85 ASP A CA 1
ATOM 671 C C . ASP A 1 85 ? -16.196 -3.651 15.053 1.00 82.00 85 ASP A C 1
ATOM 673 O O . ASP A 1 85 ? -16.626 -2.643 15.604 1.00 82.00 85 ASP A O 1
ATOM 677 N N . ALA A 1 86 ? -15.546 -4.594 15.749 1.00 82.00 86 ALA A N 1
ATOM 678 C CA . ALA A 1 86 ? -15.209 -4.452 17.164 1.00 82.00 86 ALA A CA 1
ATOM 679 C C . ALA A 1 86 ? -13.951 -3.594 17.397 1.00 82.00 86 ALA A C 1
ATOM 681 O O . ALA A 1 86 ? -13.628 -3.260 18.544 1.00 82.00 86 ALA A O 1
ATOM 682 N N . ILE A 1 87 ? -13.219 -3.238 16.336 1.00 80.31 87 ILE A N 1
ATOM 683 C CA . ILE A 1 87 ? -12.164 -2.233 16.422 1.00 80.31 87 ILE A CA 1
ATOM 684 C C . ILE A 1 87 ? -12.865 -0.870 16.482 1.00 80.31 87 ILE A C 1
ATOM 686 O O . ILE A 1 87 ? -13.611 -0.542 15.566 1.00 80.31 87 ILE A O 1
ATOM 690 N N . PRO A 1 88 ? -12.649 -0.056 17.532 1.00 73.88 88 PRO A N 1
ATOM 691 C CA . PRO A 1 88 ? -13.347 1.216 17.692 1.00 73.88 88 PRO A CA 1
ATOM 692 C C . PRO A 1 88 ? -12.829 2.242 16.674 1.00 73.88 88 PRO A C 1
ATOM 694 O O . PRO A 1 88 ? -11.926 3.028 16.967 1.00 73.88 88 PRO A O 1
ATOM 697 N N . LEU A 1 89 ? -13.383 2.197 15.462 1.00 74.12 89 LEU A N 1
ATOM 698 C CA . LEU A 1 89 ? -13.041 3.072 14.341 1.00 74.12 89 LEU A CA 1
ATOM 699 C C . LEU A 1 89 ? -13.965 4.292 14.245 1.00 74.12 89 LEU A C 1
ATOM 701 O O . LEU A 1 89 ? -13.614 5.249 13.564 1.00 74.12 89 LEU A O 1
ATOM 705 N N . ASP A 1 90 ? -15.087 4.304 14.969 1.00 65.19 90 ASP A N 1
ATOM 706 C CA . ASP A 1 90 ? -16.156 5.314 14.858 1.00 65.19 90 ASP A CA 1
ATOM 707 C C . ASP A 1 90 ? -15.700 6.753 15.148 1.00 65.19 90 ASP A C 1
ATOM 709 O O . ASP A 1 90 ? -16.299 7.714 14.673 1.00 65.19 90 ASP A O 1
ATOM 713 N N . ASN A 1 91 ? -14.603 6.913 15.894 1.00 64.00 91 ASN A N 1
ATOM 714 C CA . ASN A 1 91 ? -14.007 8.216 16.208 1.00 64.00 91 ASN A CA 1
ATOM 715 C C . ASN A 1 91 ? -12.773 8.547 15.350 1.00 64.00 91 ASN A C 1
ATOM 717 O O . ASN A 1 91 ? -12.140 9.591 15.536 1.00 64.00 91 ASN A O 1
ATOM 721 N N . LEU A 1 92 ? -12.394 7.667 14.421 1.00 66.81 92 LEU A N 1
ATOM 722 C CA . LEU A 1 92 ? -11.251 7.847 13.539 1.00 66.81 92 LEU A CA 1
ATOM 723 C C . LEU A 1 92 ? -11.743 8.274 12.160 1.00 66.81 92 LEU A C 1
ATOM 725 O O . LEU A 1 92 ? -12.144 7.461 11.333 1.00 66.81 92 LEU A O 1
ATOM 729 N N . ASN A 1 93 ? -11.645 9.575 11.884 1.00 71.88 93 ASN A N 1
ATOM 730 C CA . ASN A 1 93 ? -11.723 10.056 10.507 1.00 71.88 93 ASN A CA 1
ATOM 731 C C . ASN A 1 93 ? -10.723 9.271 9.636 1.00 71.88 93 ASN A C 1
ATOM 733 O O . ASN A 1 93 ? -9.574 9.120 10.076 1.00 71.88 93 ASN A O 1
ATOM 737 N N . PRO A 1 94 ? -11.104 8.841 8.415 1.00 75.50 94 PRO A N 1
ATOM 738 C CA . PRO A 1 94 ? -10.201 8.178 7.480 1.00 75.50 94 PRO A CA 1
ATOM 739 C C . PRO A 1 94 ? -8.834 8.875 7.433 1.00 75.50 94 PRO A C 1
ATOM 741 O O . PRO A 1 94 ? -8.776 10.095 7.216 1.00 75.50 94 PRO A O 1
ATOM 744 N N . PRO A 1 95 ? -7.723 8.162 7.699 1.00 83.56 95 PRO A N 1
ATOM 745 C CA . PRO A 1 95 ? -6.419 8.796 7.719 1.00 83.56 95 PRO A CA 1
ATOM 746 C C . PRO A 1 95 ? -6.065 9.250 6.307 1.00 83.56 95 PRO A C 1
ATOM 748 O O . PRO A 1 95 ? -6.144 8.483 5.350 1.00 83.56 95 PRO A O 1
ATOM 751 N N . VAL A 1 96 ? -5.619 10.498 6.186 1.00 85.25 96 VAL A N 1
ATOM 752 C CA . VAL A 1 96 ? -5.005 10.967 4.945 1.00 85.25 96 VAL A CA 1
ATOM 753 C C . VAL A 1 96 ? -3.551 10.508 4.943 1.00 85.25 96 VAL A C 1
ATOM 755 O O . VAL A 1 96 ? -2.775 10.879 5.831 1.00 85.25 96 VAL A O 1
ATOM 758 N N . ALA A 1 97 ? -3.192 9.698 3.949 1.00 87.06 97 ALA A N 1
ATOM 759 C CA . ALA A 1 97 ? -1.817 9.277 3.712 1.00 87.06 97 ALA A CA 1
ATOM 760 C C . ALA A 1 97 ? -1.132 10.228 2.722 1.00 87.06 97 ALA A C 1
ATOM 762 O O . ALA A 1 97 ? -1.720 10.621 1.710 1.00 87.06 97 ALA A O 1
ATOM 763 N N . TYR A 1 98 ? 0.123 10.567 3.007 1.00 87.88 98 TYR A N 1
ATOM 764 C CA . TYR A 1 98 ? 0.973 11.368 2.130 1.00 87.88 98 TYR A CA 1
ATOM 765 C C . TYR A 1 98 ? 2.157 10.522 1.682 1.00 87.88 98 TYR A C 1
ATOM 767 O O . TYR A 1 98 ? 2.735 9.788 2.483 1.00 87.88 98 TYR A O 1
ATOM 775 N N . PHE A 1 99 ? 2.482 10.585 0.396 1.00 88.75 99 PHE A N 1
ATOM 776 C CA . PHE A 1 99 ? 3.627 9.867 -0.154 1.00 88.75 99 PHE A CA 1
ATOM 777 C C . PHE A 1 99 ? 4.879 10.654 0.190 1.00 88.75 99 PHE A C 1
ATOM 779 O O . PHE A 1 99 ? 4.932 11.838 -0.096 1.00 88.75 99 PHE A O 1
ATOM 786 N N . ASP A 1 100 ? 5.858 10.013 0.812 1.00 85.00 100 ASP A N 1
ATOM 787 C CA . ASP A 1 100 ? 7.113 10.658 1.194 1.00 85.00 100 ASP A CA 1
ATOM 788 C C . ASP A 1 100 ? 8.189 10.399 0.136 1.00 85.00 100 ASP A C 1
ATOM 790 O O . ASP A 1 100 ? 8.727 11.312 -0.486 1.00 85.00 100 ASP A O 1
ATOM 794 N N . SER A 1 101 ? 8.483 9.123 -0.110 1.00 83.25 101 SER A N 1
ATOM 795 C CA . SER A 1 101 ? 9.583 8.729 -0.985 1.00 83.25 101 SER A CA 1
ATOM 796 C C . SER A 1 101 ? 9.360 7.355 -1.605 1.00 83.25 101 SER A C 1
ATOM 798 O O . SER A 1 101 ? 8.745 6.474 -1.004 1.00 83.25 101 SER A O 1
ATOM 800 N N . VAL A 1 102 ? 9.887 7.148 -2.813 1.00 87.00 102 VAL A N 1
ATOM 801 C CA . VAL A 1 102 ? 9.985 5.814 -3.420 1.00 87.00 102 VAL A CA 1
ATOM 802 C C . VAL A 1 102 ? 11.215 5.110 -2.852 1.00 87.00 102 VAL A C 1
ATOM 804 O O . VAL A 1 102 ? 12.303 5.684 -2.789 1.00 87.00 102 VAL A O 1
ATOM 807 N N . LYS A 1 103 ? 11.048 3.855 -2.446 1.00 86.00 103 LYS A N 1
ATOM 808 C CA . LYS A 1 103 ? 12.091 2.994 -1.901 1.00 86.00 103 LYS A CA 1
ATOM 809 C C . LYS A 1 103 ? 12.239 1.750 -2.769 1.00 86.00 103 LYS A C 1
ATOM 811 O O . LYS A 1 103 ? 11.294 0.982 -2.930 1.00 86.00 103 LYS A O 1
ATOM 816 N N . CYS A 1 104 ? 13.457 1.524 -3.242 1.00 86.00 104 CYS A N 1
ATOM 817 C CA . CYS A 1 104 ? 13.869 0.264 -3.844 1.00 86.00 104 CYS A CA 1
ATOM 818 C C . CYS A 1 104 ? 14.404 -0.664 -2.749 1.00 86.00 104 CYS A C 1
ATOM 820 O O . CYS A 1 104 ? 15.280 -0.285 -1.965 1.00 86.00 104 CYS A O 1
ATOM 822 N N . GLY A 1 105 ? 13.816 -1.850 -2.625 1.00 84.12 105 GLY A N 1
ATOM 823 C CA . GLY A 1 105 ? 14.253 -2.871 -1.678 1.00 84.12 105 GLY A CA 1
ATOM 824 C C . GLY A 1 105 ? 14.986 -4.011 -2.368 1.00 84.12 105 GLY A C 1
ATOM 825 O O . GLY A 1 105 ? 14.971 -4.165 -3.585 1.00 84.12 105 GLY A O 1
ATOM 826 N N . ASN A 1 106 ? 15.640 -4.839 -1.558 1.00 82.25 106 ASN A N 1
ATOM 827 C CA . ASN A 1 106 ? 16.488 -5.929 -2.037 1.00 82.25 106 ASN A CA 1
ATOM 828 C C . ASN A 1 106 ? 15.789 -7.298 -2.076 1.00 82.25 106 ASN A C 1
ATOM 830 O O . ASN A 1 106 ? 16.365 -8.240 -2.611 1.00 82.25 106 ASN A O 1
ATOM 834 N N . ASN A 1 107 ? 14.540 -7.409 -1.618 1.00 80.56 107 ASN A N 1
ATOM 835 C CA . ASN A 1 107 ? 13.741 -8.638 -1.662 1.00 80.56 107 ASN A CA 1
ATOM 836 C C . ASN A 1 107 ? 12.467 -8.462 -2.505 1.00 80.56 107 ASN A C 1
ATOM 838 O O . ASN A 1 107 ? 12.092 -7.335 -2.820 1.00 80.56 107 ASN A O 1
ATOM 842 N N . TYR A 1 108 ? 11.811 -9.575 -2.846 1.00 76.50 108 TYR A N 1
ATOM 843 C CA . TYR A 1 108 ? 10.626 -9.604 -3.710 1.00 76.50 108 TYR A CA 1
ATOM 844 C C . TYR A 1 108 ? 9.476 -8.720 -3.188 1.00 76.50 108 TYR A C 1
ATOM 846 O O . TYR A 1 108 ? 9.030 -7.815 -3.887 1.00 76.50 108 TYR A O 1
ATOM 854 N N . LEU A 1 109 ? 9.071 -8.900 -1.922 1.00 74.25 109 LEU A N 1
ATOM 855 C CA . LEU A 1 109 ? 7.967 -8.147 -1.294 1.00 74.25 109 LEU A CA 1
ATOM 856 C C . LEU A 1 109 ? 8.284 -6.663 -1.030 1.00 74.25 109 LEU A C 1
ATOM 858 O O . LEU A 1 109 ? 7.410 -5.880 -0.666 1.00 74.25 109 LEU A O 1
ATOM 862 N N . GLY A 1 110 ? 9.540 -6.265 -1.186 1.00 70.25 110 GLY A N 1
ATOM 863 C CA . GLY A 1 110 ? 10.006 -4.898 -1.014 1.00 70.25 110 GLY A CA 1
ATOM 864 C C . GLY A 1 110 ? 10.626 -4.322 -2.275 1.00 70.25 110 GLY A C 1
ATOM 865 O O . GLY A 1 110 ? 11.297 -3.304 -2.155 1.00 70.25 110 GLY A O 1
ATOM 866 N N . ALA A 1 111 ? 10.454 -4.961 -3.438 1.00 76.81 111 ALA A N 1
ATOM 867 C CA . ALA A 1 111 ? 11.163 -4.616 -4.667 1.00 76.81 111 ALA A CA 1
ATOM 868 C C . ALA A 1 111 ? 11.030 -3.126 -5.000 1.00 76.81 111 ALA A C 1
ATOM 870 O O . ALA A 1 111 ? 12.046 -2.441 -5.111 1.00 76.81 111 ALA A O 1
ATOM 871 N N . LEU A 1 112 ? 9.799 -2.606 -5.036 1.00 87.69 112 LEU A N 1
ATOM 872 C CA . LEU A 1 112 ? 9.556 -1.170 -5.062 1.00 87.69 112 LEU A CA 1
ATOM 873 C C . LEU A 1 112 ? 8.324 -0.799 -4.231 1.00 87.69 112 LEU A C 1
ATOM 875 O O . LEU A 1 112 ? 7.225 -1.318 -4.443 1.00 87.69 112 LEU A O 1
ATOM 879 N N . SER A 1 113 ? 8.500 0.121 -3.289 1.00 89.62 113 SER A N 1
ATOM 880 C CA . SER A 1 113 ? 7.431 0.618 -2.422 1.00 89.62 113 SER A CA 1
ATOM 881 C C . SER A 1 113 ? 7.490 2.130 -2.248 1.00 89.62 113 SER A C 1
ATOM 883 O O . SER A 1 113 ? 8.518 2.764 -2.470 1.00 89.62 113 SER A O 1
ATOM 885 N N . ILE A 1 114 ? 6.373 2.719 -1.838 1.00 88.06 114 ILE A N 1
ATOM 886 C CA . ILE A 1 114 ? 6.286 4.102 -1.381 1.00 88.06 114 ILE A CA 1
ATOM 887 C C . ILE A 1 114 ? 6.330 4.096 0.145 1.00 88.06 114 ILE A C 1
ATOM 889 O O . ILE A 1 114 ? 5.515 3.436 0.795 1.00 88.06 114 ILE A O 1
ATOM 893 N N . ARG A 1 115 ? 7.256 4.863 0.726 1.00 90.62 115 ARG A N 1
ATOM 894 C CA . ARG A 1 115 ? 7.172 5.265 2.130 1.00 90.62 115 ARG A CA 1
ATOM 895 C C . ARG A 1 115 ? 6.050 6.274 2.289 1.00 90.62 115 ARG A C 1
ATOM 897 O O . ARG A 1 115 ? 5.964 7.243 1.536 1.00 90.62 115 ARG A O 1
ATOM 904 N N . ILE A 1 116 ? 5.220 6.051 3.293 1.00 91.50 116 ILE A N 1
ATOM 905 C CA . ILE A 1 116 ? 4.126 6.948 3.638 1.00 91.50 116 ILE A CA 1
ATOM 906 C C . ILE A 1 116 ? 4.573 7.816 4.817 1.00 91.50 116 ILE A C 1
ATOM 908 O O . ILE A 1 116 ? 5.247 7.338 5.732 1.00 91.50 116 ILE A O 1
ATOM 912 N N . SER A 1 117 ? 4.214 9.097 4.815 1.00 91.94 117 SER A N 1
ATOM 913 C CA . SER A 1 117 ? 4.477 9.977 5.953 1.00 91.94 117 SER A CA 1
ATOM 914 C C . SER A 1 117 ? 3.708 9.498 7.189 1.00 91.94 117 SER A C 1
ATOM 916 O O . SER A 1 117 ? 2.513 9.202 7.121 1.00 91.94 117 SER A O 1
ATOM 918 N N . GLN A 1 118 ? 4.383 9.460 8.338 1.00 91.62 118 GLN A N 1
ATOM 919 C CA . GLN A 1 118 ? 3.799 9.057 9.620 1.00 91.62 118 GLN A CA 1
ATOM 920 C C . GLN A 1 118 ? 2.900 10.163 10.192 1.00 91.62 118 GLN A C 1
ATOM 922 O O . GLN A 1 118 ? 3.297 10.916 11.079 1.00 91.62 118 GLN A O 1
ATOM 927 N N . SER A 1 119 ? 1.679 10.291 9.670 1.00 90.12 119 SER A N 1
ATOM 928 C CA . SER A 1 119 ? 0.692 11.213 10.235 1.00 90.12 119 SER A CA 1
ATOM 929 C C . SER A 1 119 ? 0.150 10.682 11.564 1.00 90.12 119 SER A C 1
ATOM 931 O O . SER A 1 119 ? -0.024 9.475 11.735 1.00 90.12 119 SER A O 1
ATOM 933 N N . SER A 1 120 ? -0.166 11.582 12.499 1.00 88.88 120 SER A N 1
ATOM 934 C CA . SER A 1 120 ? -0.723 11.207 13.807 1.00 88.88 120 SER A CA 1
ATOM 935 C C . SER A 1 120 ? -1.966 10.326 13.669 1.00 88.88 120 SER A C 1
ATOM 937 O O . SER A 1 120 ? -2.055 9.288 14.310 1.00 88.88 120 SER A O 1
ATOM 939 N N . LYS A 1 121 ? -2.880 10.671 12.752 1.00 89.00 121 LYS A N 1
ATOM 940 C CA . LYS A 1 121 ? -4.094 9.886 12.477 1.00 89.00 121 LYS A CA 1
ATOM 941 C C . LYS A 1 121 ? -3.787 8.458 12.015 1.00 89.00 121 LYS A C 1
ATOM 943 O O . LYS A 1 121 ? -4.429 7.521 12.480 1.00 89.00 121 LYS A O 1
ATOM 948 N N . LEU A 1 122 ? -2.812 8.288 11.119 1.00 90.44 122 LEU A N 1
ATOM 949 C CA . LEU A 1 122 ? -2.425 6.970 10.613 1.00 90.44 122 LEU A CA 1
ATOM 950 C C . LEU A 1 122 ? -1.770 6.118 11.710 1.00 90.44 122 LEU A C 1
ATOM 952 O O . LEU A 1 122 ? -2.056 4.925 11.814 1.00 90.44 122 LEU A O 1
ATOM 956 N N . MET A 1 123 ? -0.942 6.737 12.554 1.00 92.12 123 MET A N 1
ATOM 957 C CA . MET A 1 123 ? -0.318 6.056 13.689 1.00 92.12 123 MET A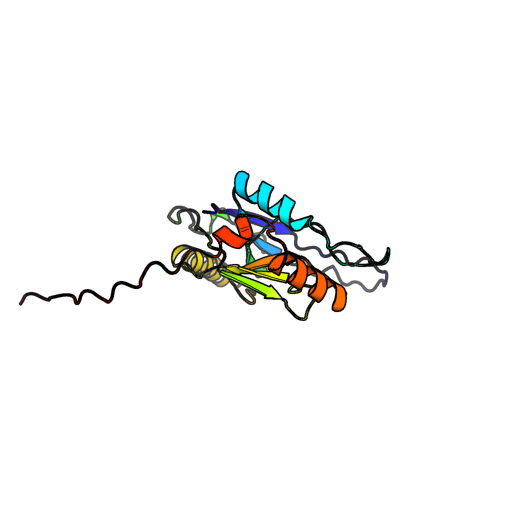 CA 1
ATOM 958 C C . MET A 1 123 ? -1.349 5.665 14.754 1.00 92.12 123 MET A C 1
ATOM 960 O O . MET A 1 123 ? -1.357 4.513 15.177 1.00 92.12 123 MET A O 1
ATOM 964 N N . CYS A 1 124 ? -2.283 6.556 15.107 1.00 89.56 124 CYS A N 1
ATOM 965 C CA . CYS A 1 124 ? -3.367 6.249 16.045 1.00 89.56 124 CYS A CA 1
ATOM 966 C C . CYS A 1 124 ? -4.263 5.106 15.550 1.00 89.56 124 CYS A C 1
ATOM 968 O O . CYS A 1 124 ? -4.663 4.257 16.344 1.00 89.56 124 CYS A O 1
ATOM 970 N N . LEU A 1 125 ? -4.557 5.046 14.245 1.00 90.00 125 LEU A N 1
ATOM 971 C CA . LEU A 1 125 ? -5.294 3.921 13.667 1.00 90.00 125 LEU A CA 1
ATOM 972 C C . LEU A 1 125 ? -4.519 2.608 13.822 1.00 90.00 125 LEU A C 1
ATOM 974 O O . LEU A 1 125 ? -5.076 1.611 14.283 1.00 90.00 125 LEU A O 1
ATOM 978 N N . HIS A 1 126 ? -3.235 2.604 13.465 1.00 92.12 126 HIS A N 1
ATOM 979 C CA . HIS A 1 126 ? -2.389 1.422 13.606 1.00 92.12 126 HIS A CA 1
ATOM 980 C C . HIS A 1 126 ? -2.288 0.962 15.072 1.00 92.12 126 HIS A C 1
ATOM 982 O O . HIS A 1 126 ? -2.393 -0.231 15.358 1.00 92.12 126 HIS A O 1
ATOM 988 N N . GLU A 1 127 ? -2.164 1.888 16.022 1.00 91.44 127 GLU A N 1
ATOM 989 C CA . GLU A 1 127 ? -2.183 1.596 17.460 1.00 91.44 127 GLU A CA 1
ATOM 990 C C . GLU A 1 127 ? -3.530 1.036 17.932 1.00 91.44 127 GLU A C 1
ATOM 992 O O . GLU A 1 127 ? -3.561 0.055 18.672 1.00 91.44 127 GLU A O 1
ATOM 997 N N . ALA A 1 128 ? -4.656 1.602 17.485 1.00 89.56 128 ALA A N 1
ATOM 998 C CA . ALA A 1 128 ? -5.987 1.106 17.834 1.00 89.56 128 ALA A CA 1
ATOM 999 C C . ALA A 1 128 ? -6.202 -0.337 17.352 1.00 89.56 128 ALA A C 1
ATOM 1001 O O . ALA A 1 128 ? -6.670 -1.181 18.121 1.00 89.56 128 ALA A O 1
ATOM 1002 N N . VAL A 1 129 ? -5.798 -0.627 16.113 1.00 90.50 129 VAL A N 1
ATOM 1003 C CA . VAL A 1 129 ? -5.838 -1.970 15.521 1.00 90.50 129 VAL A CA 1
ATOM 1004 C C . VAL A 1 129 ? -4.956 -2.935 16.309 1.00 90.50 129 VAL A C 1
ATOM 1006 O O . VAL A 1 129 ? -5.421 -3.976 16.764 1.00 90.50 129 VAL A O 1
ATOM 1009 N N . THR A 1 130 ? -3.681 -2.600 16.501 1.00 91.94 130 THR A N 1
ATOM 1010 C CA . THR A 1 130 ? -2.710 -3.498 17.147 1.00 91.94 130 THR A CA 1
ATOM 1011 C C . THR A 1 130 ? -3.036 -3.749 18.615 1.00 91.94 130 THR A C 1
ATOM 1013 O O . THR A 1 130 ? -2.924 -4.880 19.085 1.00 91.94 130 THR A O 1
ATOM 1016 N N . ARG A 1 131 ? -3.544 -2.739 19.331 1.00 91.38 131 ARG A N 1
ATOM 1017 C CA . ARG A 1 131 ? -4.091 -2.902 20.682 1.00 91.38 131 ARG A CA 1
ATOM 1018 C C . ARG A 1 131 ? -5.265 -3.878 20.702 1.00 91.38 131 ARG A C 1
ATOM 1020 O O . ARG A 1 131 ? -5.313 -4.721 21.591 1.00 91.38 131 ARG A O 1
ATOM 1027 N N . HIS A 1 132 ? -6.186 -3.797 19.740 1.00 88.50 132 HIS A N 1
ATOM 1028 C CA . HIS A 1 132 ? -7.303 -4.739 19.648 1.00 88.50 132 HIS A CA 1
ATOM 1029 C C . HIS A 1 132 ? -6.825 -6.173 19.395 1.00 88.50 132 HIS A C 1
ATOM 1031 O O . HIS A 1 132 ? -7.230 -7.088 20.107 1.00 88.50 132 HIS A O 1
ATOM 1037 N N . LEU A 1 133 ? -5.885 -6.362 18.466 1.00 90.38 133 LEU A N 1
ATOM 1038 C CA . LEU A 1 133 ? -5.273 -7.669 18.205 1.00 90.38 133 LEU A CA 1
ATOM 1039 C C . LEU A 1 133 ? -4.574 -8.246 19.449 1.00 90.38 133 LEU A C 1
ATOM 1041 O O . LEU A 1 133 ? -4.700 -9.438 19.724 1.00 90.38 133 LEU A O 1
ATOM 1045 N N . ASN A 1 134 ? -3.900 -7.405 20.240 1.00 91.69 134 ASN A N 1
ATOM 1046 C CA . ASN A 1 134 ? -3.279 -7.826 21.499 1.00 91.69 134 ASN A CA 1
ATOM 1047 C C . ASN A 1 134 ? -4.316 -8.291 22.535 1.00 91.69 134 ASN A C 1
ATOM 1049 O O . ASN A 1 134 ? -4.077 -9.286 23.211 1.00 91.69 134 ASN A O 1
ATOM 1053 N N . MET A 1 135 ? -5.474 -7.625 22.643 1.00 90.56 135 MET A N 1
ATOM 1054 C CA . MET A 1 135 ? -6.557 -8.066 23.542 1.00 90.56 135 MET A CA 1
ATOM 1055 C C . MET A 1 135 ? -7.112 -9.443 23.152 1.00 90.56 135 MET A C 1
ATOM 1057 O O . MET A 1 135 ? -7.538 -10.202 24.017 1.00 90.56 135 MET A O 1
ATOM 1061 N N . LEU A 1 136 ? -7.066 -9.782 21.861 1.00 89.56 136 LEU A N 1
ATOM 1062 C CA . LEU A 1 136 ? -7.436 -11.099 21.338 1.00 89.56 136 LEU A CA 1
ATOM 1063 C C . LEU A 1 136 ? -6.301 -12.136 21.443 1.00 89.56 136 LEU A C 1
ATOM 1065 O O . LEU A 1 136 ? -6.449 -13.251 20.946 1.00 89.56 136 LEU A O 1
ATOM 1069 N N . ASN A 1 137 ? -5.166 -11.788 22.064 1.00 90.50 137 ASN A N 1
ATOM 1070 C CA . ASN A 1 137 ? -3.949 -12.606 22.129 1.00 90.50 137 ASN A CA 1
ATOM 1071 C C . ASN A 1 137 ? -3.437 -13.058 20.746 1.00 90.50 137 ASN A C 1
ATOM 1073 O O . ASN A 1 137 ? -2.834 -14.125 20.607 1.00 90.50 137 ASN A O 1
ATOM 1077 N N . MET A 1 138 ? -3.667 -12.251 19.706 1.00 90.12 138 MET A N 1
ATOM 1078 C CA . MET A 1 138 ? -3.244 -12.570 18.345 1.00 90.12 138 MET A CA 1
ATOM 1079 C C . MET A 1 138 ? -1.777 -12.205 18.126 1.00 90.12 138 MET A C 1
ATOM 1081 O O . MET A 1 138 ? -1.339 -11.096 18.424 1.00 90.12 138 MET A O 1
ATOM 1085 N N . GLN A 1 139 ? -1.021 -13.129 17.532 1.00 91.50 139 GLN A N 1
ATOM 1086 C CA . GLN A 1 139 ? 0.340 -12.858 17.077 1.00 91.50 139 GLN A CA 1
ATOM 1087 C C . GLN A 1 139 ? 0.291 -12.137 15.730 1.00 91.50 139 GLN A C 1
ATOM 1089 O O . GLN A 1 139 ? -0.073 -12.735 14.716 1.00 91.50 139 GLN A O 1
ATOM 1094 N N . TRP A 1 140 ? 0.671 -10.860 15.717 1.00 92.69 140 TRP A N 1
ATOM 1095 C CA . TRP A 1 140 ? 0.675 -10.030 14.515 1.00 92.69 140 TRP A CA 1
ATOM 1096 C C . TRP A 1 140 ? 2.066 -9.462 14.212 1.00 92.69 140 TRP A C 1
ATOM 1098 O O . TRP A 1 140 ? 2.947 -9.384 15.068 1.00 92.69 140 TRP A O 1
ATOM 1108 N N . LYS A 1 141 ? 2.280 -9.074 12.954 1.00 92.56 141 LYS A N 1
ATOM 1109 C CA . LYS A 1 141 ? 3.513 -8.463 12.443 1.00 92.56 141 LYS A CA 1
ATOM 1110 C C . LYS A 1 141 ? 3.158 -7.237 11.603 1.00 92.56 141 LYS A C 1
ATOM 1112 O O . LYS A 1 141 ? 2.236 -7.297 10.792 1.00 92.56 141 LYS A O 1
ATOM 1117 N N . SER A 1 142 ? 3.928 -6.158 11.743 1.00 88.31 142 SER A N 1
ATOM 1118 C CA . SER A 1 142 ? 3.831 -4.959 10.896 1.00 88.31 142 SER A CA 1
ATOM 1119 C C . SER A 1 142 ? 5.228 -4.464 10.523 1.00 88.31 142 SER A C 1
ATOM 1121 O O . SER A 1 142 ? 5.843 -3.630 11.189 1.00 88.31 142 SER A O 1
ATOM 1123 N N . ARG A 1 143 ? 5.817 -5.086 9.498 1.00 82.44 143 ARG A N 1
ATOM 1124 C CA . ARG A 1 143 ? 7.198 -4.791 9.100 1.00 82.44 143 ARG A CA 1
ATOM 1125 C C . ARG A 1 143 ? 7.238 -3.515 8.268 1.00 82.44 143 ARG A C 1
ATOM 1127 O O . ARG A 1 143 ? 6.701 -3.485 7.170 1.00 82.44 143 ARG A O 1
ATOM 1134 N N . GLY A 1 144 ? 7.937 -2.493 8.758 1.00 83.00 144 GLY A N 1
ATOM 1135 C CA . GLY A 1 144 ? 8.221 -1.282 7.982 1.00 83.00 144 GLY A CA 1
ATOM 1136 C C . GLY A 1 144 ? 7.006 -0.385 7.733 1.00 83.00 144 GLY A C 1
ATOM 1137 O O . GLY A 1 144 ? 6.967 0.300 6.715 1.00 83.00 144 GLY A O 1
ATOM 1138 N N . PHE A 1 145 ? 6.009 -0.404 8.617 1.00 91.06 145 PHE A N 1
ATOM 1139 C CA . PHE A 1 145 ? 4.859 0.493 8.533 1.00 91.06 145 PHE A CA 1
ATOM 1140 C C . PHE A 1 145 ? 5.245 1.970 8.782 1.00 91.06 145 PHE A C 1
ATOM 1142 O O . PHE A 1 145 ? 6.075 2.236 9.658 1.00 91.06 145 PHE A O 1
ATOM 1149 N N . PRO A 1 146 ? 4.629 2.942 8.076 1.00 94.25 146 PRO A N 1
ATOM 1150 C CA . PRO A 1 146 ? 3.687 2.774 6.967 1.00 94.25 146 PRO A CA 1
ATOM 1151 C C . PRO A 1 146 ? 4.386 2.774 5.595 1.00 94.25 146 PRO A C 1
ATOM 1153 O O . PRO A 1 146 ? 5.226 3.624 5.287 1.00 94.25 146 PRO A O 1
ATOM 1156 N N . HIS A 1 147 ? 4.007 1.825 4.739 1.00 93.56 147 HIS A N 1
ATOM 1157 C CA . HIS A 1 147 ? 4.435 1.770 3.342 1.00 93.56 147 HIS A CA 1
ATOM 1158 C C . HIS A 1 147 ? 3.346 1.141 2.466 1.00 93.56 147 HIS A C 1
ATOM 1160 O O . HIS A 1 147 ? 2.484 0.416 2.963 1.00 93.56 147 HIS A O 1
ATOM 1166 N N . MET A 1 148 ? 3.421 1.395 1.162 1.00 93.25 148 MET A N 1
ATOM 1167 C CA . MET A 1 148 ? 2.604 0.743 0.137 1.00 93.25 148 MET A CA 1
ATOM 1168 C C . MET A 1 148 ? 3.523 0.138 -0.918 1.00 93.25 148 MET A C 1
ATOM 1170 O O . MET A 1 148 ? 4.368 0.837 -1.476 1.00 93.25 148 MET A O 1
ATOM 1174 N N . SER A 1 149 ? 3.380 -1.152 -1.202 1.00 92.81 149 SER A N 1
ATOM 1175 C CA . SER A 1 149 ? 4.072 -1.776 -2.331 1.00 92.81 149 SER A CA 1
ATOM 1176 C C . SER A 1 149 ? 3.489 -1.257 -3.646 1.00 92.81 149 SER A C 1
ATOM 1178 O O . SER A 1 149 ? 2.276 -1.153 -3.780 1.00 92.81 149 SER A O 1
ATOM 1180 N N . LEU A 1 150 ? 4.350 -0.931 -4.610 1.00 91.94 150 LEU A N 1
ATOM 1181 C CA . LEU A 1 150 ? 3.928 -0.582 -5.971 1.00 91.94 150 LEU A CA 1
ATOM 1182 C C . LEU A 1 150 ? 4.140 -1.747 -6.931 1.00 91.94 150 LEU A C 1
ATOM 1184 O O . LEU A 1 150 ? 3.288 -2.034 -7.762 1.00 91.94 150 LEU A O 1
ATOM 1188 N N . PHE A 1 151 ? 5.289 -2.413 -6.810 1.00 92.69 151 PHE A N 1
ATOM 1189 C CA . PHE A 1 151 ? 5.676 -3.497 -7.700 1.00 92.69 151 PHE A CA 1
ATOM 1190 C C . PHE A 1 151 ? 6.421 -4.573 -6.913 1.00 92.69 151 PHE A C 1
ATOM 1192 O O . PHE A 1 151 ? 7.259 -4.266 -6.058 1.00 92.69 151 PHE A O 1
ATOM 1199 N N . TYR A 1 152 ? 6.151 -5.832 -7.250 1.00 92.81 152 TYR A N 1
ATOM 1200 C CA . TYR A 1 152 ? 7.002 -6.961 -6.888 1.00 92.81 152 TYR A CA 1
ATOM 1201 C C . TYR A 1 152 ? 7.769 -7.391 -8.125 1.00 92.81 152 TYR A C 1
ATOM 1203 O O . TYR A 1 152 ? 7.168 -7.654 -9.159 1.00 92.81 152 TYR A O 1
ATOM 1211 N N . VAL A 1 153 ? 9.094 -7.394 -8.035 1.00 90.81 153 VAL A N 1
ATOM 1212 C CA . VAL A 1 153 ? 9.985 -7.705 -9.154 1.00 90.81 153 VAL A CA 1
ATOM 1213 C C . VAL A 1 153 ? 11.111 -8.576 -8.615 1.00 90.81 153 VAL A C 1
ATOM 1215 O O . VAL A 1 153 ? 11.802 -8.187 -7.669 1.00 90.81 153 VAL A O 1
ATOM 1218 N N . ASP A 1 154 ? 11.245 -9.770 -9.177 1.00 89.50 154 ASP A N 1
ATOM 1219 C CA . ASP A 1 154 ? 12.214 -10.790 -8.784 1.00 89.50 154 ASP A CA 1
ATOM 1220 C C . ASP A 1 154 ? 13.602 -10.464 -9.359 1.00 89.50 154 ASP A C 1
ATOM 1222 O O . ASP A 1 154 ? 14.613 -10.539 -8.655 1.00 89.50 154 ASP A O 1
ATOM 1226 N N . GLU A 1 155 ? 13.665 -10.002 -10.612 1.00 89.56 155 GLU A N 1
ATOM 1227 C CA . GLU A 1 155 ? 14.923 -9.742 -11.308 1.00 89.56 155 GLU A CA 1
ATOM 1228 C C . GLU A 1 155 ? 15.592 -8.435 -10.821 1.00 89.56 155 GLU A C 1
ATOM 1230 O O . GLU A 1 155 ? 15.014 -7.345 -10.920 1.00 89.56 155 GLU A O 1
ATOM 1235 N N . PRO A 1 156 ? 16.846 -8.481 -10.318 1.00 88.12 156 PRO A N 1
ATOM 1236 C CA . PRO A 1 156 ? 17.543 -7.296 -9.813 1.00 88.12 156 PRO A CA 1
ATOM 1237 C C . PRO A 1 156 ? 17.755 -6.179 -10.839 1.00 88.12 156 PRO A C 1
ATOM 1239 O O . PRO A 1 156 ? 17.671 -5.006 -10.475 1.00 88.12 156 PRO A O 1
ATOM 1242 N N . ASP A 1 157 ? 18.035 -6.522 -12.093 1.00 88.94 157 ASP A N 1
ATOM 1243 C CA . ASP A 1 157 ? 18.294 -5.521 -13.131 1.00 88.94 157 ASP A CA 1
ATOM 1244 C C . ASP A 1 157 ? 17.004 -4.843 -13.593 1.00 88.94 157 ASP A C 1
ATOM 1246 O O . ASP A 1 157 ? 16.986 -3.626 -13.781 1.00 88.94 157 ASP A O 1
ATOM 1250 N N . GLU A 1 158 ? 15.897 -5.585 -13.651 1.00 89.06 158 GLU A N 1
ATOM 1251 C CA . GLU A 1 158 ? 14.583 -5.013 -13.945 1.00 89.06 158 GLU A CA 1
ATOM 1252 C C . GLU A 1 158 ? 14.121 -4.061 -12.832 1.00 89.06 158 GLU A C 1
ATOM 1254 O O . GLU A 1 158 ? 13.623 -2.975 -13.125 1.00 89.06 158 GLU A O 1
ATOM 1259 N N . ARG A 1 159 ? 14.394 -4.376 -11.554 1.00 88.62 159 ARG A N 1
ATOM 1260 C CA . ARG A 1 159 ? 14.162 -3.431 -10.442 1.00 88.62 159 ARG A CA 1
ATOM 1261 C C . ARG A 1 159 ? 14.894 -2.108 -10.630 1.00 88.62 159 ARG A C 1
ATOM 1263 O O . ARG A 1 159 ? 14.299 -1.051 -10.431 1.00 88.62 159 ARG A O 1
ATOM 1270 N N . LYS A 1 160 ? 16.175 -2.153 -11.007 1.00 87.62 160 LYS A N 1
ATOM 1271 C CA . LYS A 1 160 ? 16.981 -0.941 -11.232 1.00 87.62 160 LYS A CA 1
ATOM 1272 C C . LYS A 1 160 ? 16.448 -0.128 -12.407 1.00 87.62 160 LYS A C 1
ATOM 1274 O O . LYS A 1 160 ? 16.392 1.095 -12.311 1.00 87.62 160 LYS A O 1
ATOM 1279 N N . ARG A 1 161 ? 16.047 -0.791 -13.497 1.00 88.75 161 ARG A N 1
ATOM 1280 C CA . ARG A 1 161 ? 15.435 -0.134 -14.661 1.00 88.75 161 ARG A CA 1
ATOM 1281 C C . ARG A 1 161 ? 14.121 0.535 -14.290 1.00 88.75 161 ARG A C 1
ATOM 1283 O O . ARG A 1 161 ? 13.947 1.707 -14.590 1.00 88.75 161 ARG A O 1
ATOM 1290 N N . LEU A 1 162 ? 13.245 -0.172 -13.582 1.00 88.69 162 LEU A N 1
ATOM 1291 C CA . LEU A 1 162 ? 11.979 0.362 -13.089 1.00 88.69 162 LEU A CA 1
ATOM 1292 C C . LEU A 1 162 ? 12.182 1.572 -12.173 1.00 88.69 162 LEU A C 1
ATOM 1294 O O . LEU A 1 162 ? 11.516 2.588 -12.344 1.00 88.69 162 LEU A O 1
ATOM 1298 N N . GLU A 1 163 ? 13.120 1.495 -11.228 1.00 87.12 163 GLU A N 1
ATOM 1299 C CA . GLU A 1 163 ? 13.459 2.620 -10.355 1.00 87.12 163 GLU A CA 1
ATOM 1300 C C . GLU A 1 163 ? 13.999 3.819 -11.149 1.00 87.12 163 GLU A C 1
ATOM 1302 O O . GLU A 1 163 ? 13.599 4.955 -10.892 1.00 87.12 163 GLU A O 1
ATOM 1307 N N . ALA A 1 164 ? 14.901 3.578 -12.103 1.00 87.56 164 ALA A N 1
ATOM 1308 C CA . ALA A 1 164 ? 15.466 4.623 -12.946 1.00 87.56 164 ALA A CA 1
ATOM 1309 C C . ALA A 1 164 ? 14.387 5.288 -13.803 1.00 87.56 164 ALA A C 1
ATOM 1311 O O . ALA A 1 164 ? 14.316 6.512 -13.814 1.00 87.56 164 ALA A O 1
ATOM 1312 N N . GLU A 1 165 ? 13.519 4.502 -14.444 1.00 88.38 165 GLU A N 1
ATOM 1313 C CA . GLU A 1 165 ? 12.392 4.998 -15.231 1.00 88.38 165 GLU A CA 1
ATOM 1314 C C . GLU A 1 165 ? 11.419 5.788 -14.365 1.00 88.38 165 GLU A C 1
ATOM 1316 O O . GLU A 1 165 ? 11.079 6.902 -14.720 1.00 88.38 165 GLU A O 1
ATOM 1321 N N . LEU A 1 166 ? 11.019 5.316 -13.185 1.00 83.69 166 LEU A N 1
ATOM 1322 C CA . LEU A 1 166 ? 10.101 6.074 -12.321 1.00 83.69 166 LEU A CA 1
ATOM 1323 C C . LEU A 1 166 ? 10.704 7.383 -11.790 1.00 83.69 166 LEU A C 1
ATOM 1325 O O . LEU A 1 166 ? 9.964 8.311 -11.470 1.00 83.69 166 LEU A O 1
ATOM 1329 N N . LYS A 1 167 ? 12.036 7.478 -11.700 1.00 80.31 167 LYS A N 1
ATOM 1330 C CA . LYS A 1 167 ? 12.743 8.718 -11.340 1.00 80.31 167 LYS A CA 1
ATOM 1331 C C . LYS A 1 167 ? 12.989 9.640 -12.538 1.00 80.31 167 LYS A C 1
ATOM 1333 O O . LYS A 1 167 ? 13.008 10.857 -12.357 1.00 80.31 167 LYS A O 1
ATOM 1338 N N . SER A 1 168 ? 13.248 9.082 -13.721 1.00 76.94 168 SER A N 1
ATOM 1339 C CA . SER A 1 168 ? 13.621 9.818 -14.939 1.00 76.94 168 SER A CA 1
ATOM 1340 C C . SER A 1 168 ? 12.403 10.259 -15.737 1.00 76.94 168 SER A C 1
ATOM 1342 O O . SER A 1 168 ? 12.362 11.370 -16.277 1.00 76.94 168 SER A O 1
ATOM 1344 N N . SER A 1 169 ? 11.397 9.394 -15.801 1.00 60.56 169 SER A N 1
ATOM 1345 C CA . SER A 1 169 ? 10.127 9.702 -16.404 1.00 60.56 169 SER A CA 1
ATOM 1346 C C . SER A 1 169 ? 9.553 10.899 -15.662 1.00 60.56 169 SER A C 1
ATOM 1348 O O . SER A 1 169 ? 9.530 10.999 -14.435 1.00 60.56 169 SER A O 1
ATOM 1350 N N . ARG A 1 170 ? 8.989 11.818 -16.435 1.00 49.84 170 ARG A N 1
ATOM 1351 C CA . ARG A 1 170 ? 8.002 12.772 -15.929 1.00 49.84 170 ARG A CA 1
ATOM 1352 C C . ARG A 1 170 ? 6.732 12.041 -15.430 1.00 49.84 170 ARG A C 1
ATOM 1354 O O . ARG A 1 170 ? 5.672 12.662 -15.437 1.00 49.84 170 ARG A O 1
ATOM 1361 N N . ALA A 1 171 ? 6.803 10.741 -15.100 1.00 44.47 171 ALA A N 1
ATOM 1362 C CA . ALA A 1 171 ? 5.659 9.881 -14.890 1.00 44.47 171 ALA A CA 1
ATOM 1363 C C . ALA A 1 171 ? 4.920 10.301 -13.635 1.00 44.47 171 ALA A C 1
ATOM 1365 O O . ALA A 1 171 ? 5.429 10.305 -12.518 1.00 44.47 171 ALA A O 1
ATOM 1366 N N . ASP A 1 172 ? 3.677 10.630 -13.920 1.00 48.69 172 ASP A N 1
ATOM 1367 C CA . ASP A 1 172 ? 2.568 10.798 -13.025 1.00 48.69 172 ASP A CA 1
ATOM 1368 C C . ASP A 1 172 ? 2.650 11.940 -11.997 1.00 48.69 172 ASP A C 1
ATOM 1370 O O . ASP A 1 172 ? 3.473 11.933 -11.071 1.00 48.69 172 ASP A O 1
ATOM 1374 N N . PRO A 1 173 ? 1.720 12.917 -12.055 1.00 46.56 173 PRO A N 1
ATOM 1375 C CA . PRO A 1 173 ? 1.556 13.902 -10.991 1.00 46.56 173 PRO A CA 1
ATOM 1376 C C . PRO A 1 173 ? 1.342 13.276 -9.606 1.00 46.56 173 PRO A C 1
ATOM 1378 O O . PRO A 1 173 ? 1.475 13.990 -8.623 1.00 46.56 173 PRO A O 1
ATOM 1381 N N . ILE A 1 174 ? 1.049 11.980 -9.486 1.00 51.84 174 ILE A N 1
ATOM 1382 C CA . ILE A 1 174 ? 0.921 11.269 -8.207 1.00 51.84 174 ILE A CA 1
ATOM 1383 C C . ILE A 1 174 ? 2.274 11.104 -7.503 1.00 51.84 174 ILE A C 1
ATOM 1385 O O . ILE A 1 174 ? 2.363 11.354 -6.301 1.00 51.84 174 ILE A O 1
ATOM 1389 N N . VAL A 1 175 ? 3.344 10.783 -8.240 1.00 49.53 175 VAL A N 1
ATOM 1390 C CA . VAL A 1 175 ? 4.706 10.698 -7.682 1.00 49.53 175 VAL A CA 1
ATOM 1391 C C . VAL A 1 175 ? 5.213 12.098 -7.310 1.00 49.53 175 VAL A C 1
ATOM 1393 O O . VAL A 1 175 ? 5.828 12.278 -6.260 1.00 49.53 175 VAL A O 1
ATOM 1396 N N . ARG A 1 176 ? 4.860 13.128 -8.096 1.00 48.28 176 ARG A N 1
ATOM 1397 C CA . ARG A 1 176 ? 5.191 14.534 -7.789 1.00 48.28 176 ARG A CA 1
ATOM 1398 C C . ARG A 1 176 ? 4.343 15.158 -6.677 1.00 48.28 176 ARG A C 1
ATOM 1400 O O . ARG A 1 176 ? 4.875 15.943 -5.906 1.00 48.28 176 ARG A O 1
ATOM 1407 N N . ARG A 1 177 ? 3.055 14.821 -6.545 1.00 45.62 177 ARG A N 1
ATOM 1408 C CA . ARG A 1 177 ? 2.180 15.308 -5.454 1.00 45.62 177 ARG A CA 1
ATOM 1409 C C . ARG A 1 177 ? 2.569 14.733 -4.089 1.00 45.62 177 ARG A C 1
ATOM 1411 O O . ARG A 1 177 ? 2.161 15.300 -3.080 1.00 45.62 177 ARG A O 1
ATOM 1418 N N . GLY A 1 178 ? 3.340 13.643 -4.058 1.00 39.78 178 GLY A N 1
ATOM 1419 C CA . GLY A 1 178 ? 4.036 13.171 -2.858 1.00 39.78 178 GLY A CA 1
ATOM 1420 C C . GLY A 1 178 ? 5.174 14.094 -2.419 1.00 39.78 178 GLY A C 1
ATOM 1421 O O . GLY A 1 178 ? 5.377 14.323 -1.235 1.00 39.78 178 GLY A O 1
ATOM 1422 N N . GLN A 1 179 ? 5.854 14.741 -3.364 1.00 36.94 179 GLN A N 1
ATOM 1423 C CA . GLN A 1 179 ? 6.802 15.811 -3.062 1.00 36.94 179 GLN A CA 1
ATOM 1424 C C . GLN A 1 179 ? 6.058 17.145 -2.911 1.00 36.94 179 GLN A C 1
ATOM 1426 O O . GLN A 1 179 ? 6.117 18.021 -3.772 1.00 36.94 179 GLN A O 1
ATOM 1431 N N . ILE A 1 180 ? 5.327 17.313 -1.806 1.00 34.84 180 ILE A N 1
ATOM 1432 C CA . ILE A 1 180 ? 4.892 18.652 -1.385 1.00 34.84 180 ILE A CA 1
ATOM 1433 C C . ILE A 1 180 ? 6.164 19.433 -0.998 1.00 34.84 180 ILE A C 1
ATOM 1435 O O . ILE A 1 180 ? 7.006 18.876 -0.287 1.00 34.84 180 ILE A O 1
ATOM 1439 N N . PRO A 1 181 ? 6.342 20.696 -1.439 1.00 27.86 181 PRO A N 1
ATOM 1440 C CA . PRO A 1 181 ? 7.406 21.552 -0.923 1.00 27.86 181 PRO A CA 1
ATOM 1441 C C . PRO A 1 181 ? 7.358 21.543 0.604 1.00 27.86 181 PRO A C 1
ATOM 1443 O O . PRO A 1 181 ? 6.269 21.617 1.176 1.00 27.86 181 PRO A O 1
ATOM 1446 N N . GLN A 1 182 ? 8.511 21.462 1.270 1.00 31.17 182 GLN A N 1
ATOM 1447 C CA . GLN A 1 182 ? 8.576 21.816 2.683 1.00 31.17 182 GLN A CA 1
ATOM 1448 C C . GLN A 1 182 ? 8.099 23.264 2.815 1.00 31.17 182 GLN A C 1
ATOM 1450 O O . GLN A 1 182 ? 8.857 24.193 2.570 1.00 31.17 182 GLN A O 1
ATOM 1455 N N . VAL A 1 183 ? 6.818 23.450 3.129 1.00 29.97 183 VAL A N 1
ATOM 1456 C CA . VAL A 1 183 ? 6.311 24.734 3.591 1.00 29.97 183 VAL A CA 1
ATOM 1457 C C . VAL A 1 183 ? 6.899 24.916 4.980 1.00 29.97 183 VAL A C 1
ATOM 1459 O O . VAL A 1 183 ? 6.831 24.010 5.814 1.00 29.97 183 VAL A O 1
ATOM 1462 N N . ASP A 1 184 ? 7.562 26.052 5.147 1.00 29.84 184 ASP A N 1
ATOM 1463 C CA . ASP A 1 184 ? 8.427 26.412 6.255 1.00 29.84 184 ASP A CA 1
ATOM 1464 C C . ASP A 1 184 ? 7.938 25.903 7.613 1.00 29.84 184 ASP A C 1
ATOM 1466 O O . ASP A 1 184 ? 6.810 26.159 8.044 1.00 29.84 184 ASP A O 1
ATOM 1470 N N . ARG A 1 185 ? 8.836 25.220 8.333 1.00 32.09 185 ARG A N 1
ATOM 1471 C CA . ARG A 1 185 ? 8.713 25.076 9.784 1.00 32.09 185 ARG A CA 1
ATOM 1472 C C . ARG A 1 185 ? 8.683 26.482 10.379 1.00 32.09 185 ARG A C 1
ATOM 1474 O O . ARG A 1 185 ? 9.735 27.089 10.566 1.00 32.09 185 ARG A O 1
ATOM 1481 N N . GLN A 1 186 ? 7.500 26.988 10.713 1.00 26.91 186 GLN A N 1
ATOM 1482 C CA . GLN A 1 186 ? 7.410 28.090 11.661 1.00 26.91 186 GLN A CA 1
ATOM 1483 C C . GLN A 1 186 ? 7.965 27.607 13.013 1.00 26.91 186 GLN A C 1
ATOM 1485 O O . GLN A 1 186 ? 7.573 26.534 13.483 1.00 26.91 186 GLN A O 1
ATOM 1490 N N . PRO A 1 187 ? 8.907 28.341 13.630 1.00 32.00 187 PRO A N 1
ATOM 1491 C CA . PRO A 1 187 ? 9.443 27.981 14.931 1.00 32.00 187 PRO A CA 1
ATOM 1492 C C . PRO A 1 187 ? 8.381 28.174 16.020 1.00 32.00 187 PRO A C 1
ATOM 1494 O O . PRO A 1 187 ? 7.547 29.074 15.949 1.00 32.00 187 PRO A O 1
ATOM 1497 N N . ASN A 1 188 ? 8.442 27.292 17.019 1.00 33.12 188 ASN A N 1
ATOM 1498 C CA . ASN A 1 188 ? 7.608 27.246 18.217 1.00 33.12 188 ASN A CA 1
ATOM 1499 C C . ASN A 1 188 ? 7.242 28.637 18.765 1.00 33.12 188 ASN A C 1
ATOM 1501 O O . ASN A 1 188 ? 8.118 29.384 19.202 1.00 33.12 188 ASN A O 1
ATOM 1505 N N . LEU A 1 189 ? 5.942 28.930 18.844 1.00 32.44 189 LEU A N 1
ATOM 1506 C CA . LEU A 1 189 ? 5.433 29.937 19.769 1.00 32.44 189 LEU A CA 1
ATOM 1507 C C . LEU A 1 189 ? 5.466 29.335 21.177 1.00 32.44 189 LEU A C 1
ATOM 1509 O O . LEU A 1 189 ? 4.792 28.346 21.466 1.00 32.44 189 LEU A O 1
ATOM 1513 N N . ALA A 1 190 ? 6.319 29.910 22.021 1.00 33.22 190 ALA A N 1
ATOM 1514 C CA . ALA A 1 190 ? 6.386 29.617 23.441 1.00 33.22 190 ALA A CA 1
ATOM 1515 C C . ALA A 1 190 ? 5.032 29.923 24.101 1.00 33.22 190 ALA A C 1
ATOM 1517 O O . ALA A 1 190 ? 4.453 30.987 23.888 1.00 33.22 190 ALA A O 1
ATOM 1518 N N . TYR A 1 191 ? 4.541 28.975 24.897 1.00 33.06 191 TYR A N 1
ATOM 1519 C CA . TYR A 1 191 ? 3.417 29.189 25.798 1.00 33.06 191 TYR A CA 1
ATOM 1520 C C . TYR A 1 191 ? 3.847 30.135 26.920 1.00 33.06 191 TYR A C 1
ATOM 1522 O O . TYR A 1 191 ? 4.722 29.798 27.717 1.00 33.06 191 TYR A O 1
ATOM 1530 N N . ASP A 1 192 ? 3.201 31.294 26.978 1.00 37.66 192 ASP A N 1
ATOM 1531 C CA . ASP A 1 192 ? 3.217 32.187 28.129 1.00 37.66 192 ASP A CA 1
ATOM 1532 C C . ASP A 1 192 ? 2.255 31.620 29.189 1.00 37.66 192 ASP A C 1
ATOM 1534 O O . ASP A 1 192 ? 1.100 31.304 28.885 1.00 37.66 192 ASP A O 1
ATOM 1538 N N . GLN A 1 193 ? 2.732 31.428 30.420 1.00 34.72 193 GLN A N 1
ATOM 1539 C CA . GLN A 1 193 ? 1.894 31.033 31.557 1.00 34.72 193 GLN A CA 1
ATOM 1540 C C . GLN A 1 193 ? 1.542 32.268 32.388 1.00 34.72 193 GLN A C 1
ATOM 1542 O O . GLN A 1 193 ? 2.462 32.960 32.831 1.00 34.72 193 GLN A O 1
ATOM 1547 N N . PRO A 1 194 ? 0.260 32.531 32.690 1.00 43.59 194 PRO A N 1
ATOM 1548 C CA . PRO A 1 194 ? -0.078 33.519 33.699 1.00 43.59 194 PRO A CA 1
ATOM 1549 C C . PRO A 1 194 ? -0.029 32.902 35.105 1.00 43.59 194 PRO A C 1
ATOM 1551 O O . PRO A 1 194 ? -0.516 31.793 35.335 1.00 43.59 194 PRO A O 1
ATOM 1554 N N . LYS A 1 195 ? 0.588 33.656 36.021 1.00 41.69 195 LYS A N 1
ATOM 1555 C CA . LYS A 1 195 ? 0.478 33.500 37.478 1.00 41.69 195 LYS A CA 1
ATOM 1556 C C . LYS A 1 195 ? -0.886 33.959 37.978 1.00 41.69 195 LYS A C 1
ATOM 1558 O O . LYS A 1 195 ? -1.431 34.904 37.366 1.00 41.69 195 LYS A O 1
#

Secondary structure (DSSP, 8-state):
---EEEEEEEE---------S------EEEEEEEE-HHHHHHHHHHTT---SS----TT---S------EEEEEES---TT--GGGS--TT---PPP-EEEEEE-SSGGGSEEEEEP--HHHHHHHHHHHHHHHHTT--EE-TT-SEEEEE----HHHHHHHHHHHHHS---HHHHHHS----------PPPPP-

Radius of gyration: 19.73 Å; chains: 1; bounding box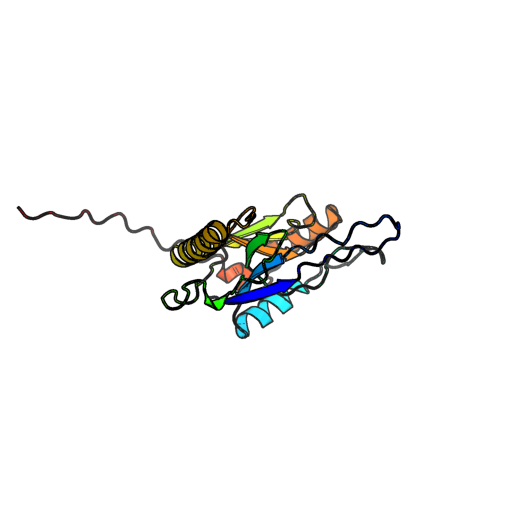: 35×67×61 Å

pLDDT: mean 74.0, std 22.17, range [26.91, 95.38]

Organism: Armillaria tabescens (NCBI:txid1929756)